Protein AF-A0A7W6WUF6-F1 (afdb_monomer_lite)

Radius of gyration: 26.15 Å; chains: 1; bounding box: 59×45×77 Å

Sequence (246 aa):
MNLLRQDPAEVTAGGIKWRRHAAEWLTSHAWARWLEPLFIFVGGIGVGIWLLPLIPQAPTTDAIFQQAHTMYAGRLGKPTAEAMHVTLRDKQGHGVIQGLFDSAWLVWLDNPGKLYAIPLEDNGRKFVDKDDTFSMDTTWAYSSAETRKRPSFKGMPTTCLLPAGGFAVSWDKQPNEWKWAGCGKWYCELHGENVLFQDFENGRMIGPMRFGYGDVGSQIFILFKDGSHSSVRSDQASPQIWNCIP

Structure (mmCIF, N/CA/C/O backbone):
data_AF-A0A7W6WUF6-F1
#
_entry.id   AF-A0A7W6WUF6-F1
#
loop_
_atom_site.group_PDB
_atom_site.id
_atom_site.type_sym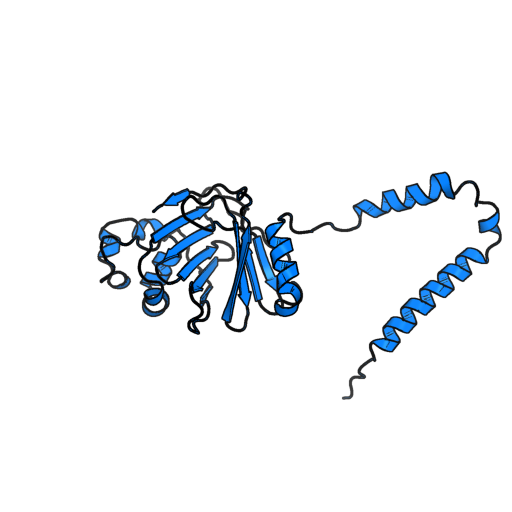bol
_atom_site.label_atom_id
_atom_site.label_alt_id
_atom_site.label_comp_id
_atom_site.label_asym_id
_atom_site.label_entity_id
_atom_site.label_seq_id
_atom_site.pdbx_PDB_ins_code
_atom_site.Cartn_x
_atom_site.Cartn_y
_atom_site.Cartn_z
_atom_site.occupancy
_atom_site.B_iso_or_equiv
_atom_site.auth_seq_id
_atom_site.auth_comp_id
_atom_site.auth_asym_id
_atom_site.auth_atom_id
_atom_site.pdbx_PDB_model_num
ATOM 1 N N . MET A 1 1 ? -21.275 -11.572 -40.873 1.00 38.88 1 MET A N 1
ATOM 2 C CA . MET A 1 1 ? -19.928 -10.968 -40.963 1.00 38.88 1 MET A CA 1
ATOM 3 C C . MET A 1 1 ? -18.984 -11.922 -40.239 1.00 38.88 1 MET A C 1
ATOM 5 O O . MET A 1 1 ? -18.972 -11.938 -39.018 1.00 38.88 1 MET A O 1
ATOM 9 N N . ASN A 1 2 ? -18.346 -12.835 -40.979 1.00 34.88 2 ASN A N 1
ATOM 10 C CA . ASN A 1 2 ? -17.517 -13.912 -40.424 1.00 34.88 2 ASN A CA 1
ATOM 11 C C . ASN A 1 2 ? -16.060 -13.443 -40.364 1.00 34.88 2 ASN A C 1
ATOM 13 O O . ASN A 1 2 ? -15.454 -13.221 -41.409 1.00 34.88 2 ASN A O 1
ATOM 17 N N . LEU A 1 3 ? -15.513 -13.295 -39.157 1.00 36.38 3 LEU A N 1
ATOM 18 C CA . LEU A 1 3 ? -14.081 -13.097 -38.944 1.00 36.38 3 LEU A CA 1
ATOM 19 C C . LEU A 1 3 ? -13.423 -14.470 -38.781 1.00 36.38 3 LEU A C 1
ATOM 21 O O . LEU A 1 3 ? -13.734 -15.219 -37.855 1.00 36.38 3 LEU A O 1
ATOM 25 N N . LEU A 1 4 ? -12.549 -14.799 -39.731 1.00 40.12 4 LEU A N 1
ATOM 26 C CA . LEU A 1 4 ? -11.747 -16.017 -39.755 1.00 40.12 4 LEU A CA 1
ATOM 27 C C . LEU A 1 4 ? -10.766 -16.012 -38.576 1.00 40.12 4 LEU A C 1
ATOM 29 O O . LEU A 1 4 ? -9.900 -15.147 -38.466 1.00 40.12 4 LEU A O 1
ATOM 33 N N . ARG A 1 5 ? -10.918 -17.002 -37.698 1.00 41.88 5 ARG A N 1
ATOM 34 C CA . ARG A 1 5 ? -9.997 -17.326 -36.610 1.00 41.88 5 ARG A CA 1
ATOM 35 C C . ARG A 1 5 ? -8.809 -18.067 -37.230 1.00 41.88 5 ARG A C 1
ATOM 37 O O . ARG A 1 5 ? -8.984 -19.197 -37.673 1.00 41.88 5 ARG A O 1
ATOM 44 N N . GLN A 1 6 ? -7.643 -17.429 -37.322 1.00 46.88 6 GLN A N 1
ATOM 45 C CA . GLN A 1 6 ? -6.422 -18.125 -37.740 1.00 46.88 6 GLN A CA 1
ATOM 46 C C . GLN A 1 6 ? -5.901 -18.990 -36.591 1.00 46.88 6 GLN A C 1
ATOM 48 O O . GLN A 1 6 ? -5.835 -18.544 -35.443 1.00 46.88 6 GLN A O 1
ATOM 53 N N . ASP A 1 7 ? -5.577 -20.238 -36.916 1.00 44.31 7 ASP A N 1
ATOM 54 C CA . ASP A 1 7 ? -5.069 -21.240 -35.988 1.00 44.31 7 ASP A CA 1
ATOM 55 C C . ASP A 1 7 ? -3.615 -20.891 -35.590 1.00 44.31 7 ASP A C 1
ATOM 57 O O . ASP A 1 7 ? -2.765 -20.708 -36.471 1.00 44.31 7 ASP A O 1
ATOM 61 N N . PRO A 1 8 ? -3.284 -20.778 -34.287 1.00 45.84 8 PRO A N 1
ATOM 62 C CA . PRO A 1 8 ? -1.928 -20.473 -33.814 1.00 45.84 8 PRO A CA 1
ATOM 63 C C . PRO A 1 8 ? -0.841 -21.433 -34.333 1.00 45.84 8 PRO A C 1
ATOM 65 O O . PRO A 1 8 ? 0.339 -21.063 -34.383 1.00 45.84 8 PRO A O 1
ATOM 68 N N . ALA A 1 9 ? -1.221 -22.650 -34.740 1.00 48.09 9 ALA A N 1
ATOM 69 C CA . ALA A 1 9 ? -0.309 -23.632 -35.320 1.00 48.09 9 ALA A CA 1
ATOM 70 C C . ALA A 1 9 ? 0.181 -23.256 -36.738 1.00 48.09 9 ALA A C 1
ATOM 72 O O . ALA A 1 9 ? 1.306 -23.594 -37.112 1.00 48.09 9 ALA A O 1
ATOM 73 N N . GLU A 1 10 ? -0.599 -22.502 -37.523 1.00 50.41 10 GLU A N 1
ATOM 74 C CA . GLU A 1 10 ? -0.189 -22.087 -38.876 1.00 50.41 10 GLU A CA 1
ATOM 75 C C . GLU A 1 10 ? 0.807 -20.916 -38.857 1.00 50.41 10 GLU A C 1
ATOM 77 O O . GLU A 1 10 ? 1.728 -20.858 -39.679 1.00 50.41 10 GLU A O 1
ATOM 82 N N . VAL A 1 11 ? 0.700 -20.019 -37.869 1.00 52.84 11 VAL A N 1
ATOM 83 C CA . VAL A 1 11 ? 1.605 -18.862 -37.717 1.00 52.84 11 VAL A CA 1
ATOM 84 C C . VAL A 1 11 ? 3.017 -19.310 -37.315 1.00 52.84 11 VAL A C 1
ATOM 86 O O . VAL A 1 11 ? 4.019 -18.767 -37.788 1.00 52.84 11 VAL A O 1
ATOM 89 N N . THR A 1 12 ? 3.116 -20.356 -36.493 1.00 51.22 12 THR A N 1
ATOM 90 C CA . THR A 1 12 ? 4.400 -20.938 -36.073 1.00 51.22 12 THR A CA 1
ATOM 91 C C . THR A 1 12 ? 5.062 -21.759 -37.184 1.00 51.22 12 THR A C 1
ATOM 93 O O . THR A 1 12 ? 6.283 -21.683 -37.353 1.00 51.22 12 THR A O 1
ATOM 96 N N . ALA A 1 13 ? 4.283 -22.452 -38.022 1.00 52.50 13 ALA A N 1
ATOM 97 C CA . ALA A 1 13 ? 4.806 -23.168 -39.188 1.00 52.50 13 ALA A CA 1
ATOM 98 C C . ALA A 1 13 ? 5.384 -22.222 -40.265 1.00 52.50 13 ALA A C 1
ATOM 100 O O . ALA A 1 13 ? 6.421 -22.526 -40.865 1.00 52.50 13 ALA A O 1
ATOM 101 N N . GLY A 1 14 ? 4.777 -21.046 -40.471 1.00 52.34 14 GLY A N 1
ATOM 102 C CA . GLY A 1 14 ? 5.274 -20.029 -41.408 1.00 52.34 14 GLY A CA 1
ATOM 103 C C . GLY A 1 14 ? 6.634 -19.437 -41.012 1.00 52.34 14 GLY A C 1
ATOM 104 O O . GLY A 1 14 ? 7.519 -19.284 -41.858 1.00 52.34 14 GLY A O 1
ATOM 105 N N . GLY A 1 15 ? 6.844 -19.180 -39.715 1.00 49.97 15 GLY A N 1
ATOM 106 C CA . GLY A 1 15 ? 8.098 -18.621 -39.193 1.00 49.97 15 GLY A CA 1
ATOM 107 C C . GLY A 1 15 ? 9.292 -19.579 -39.277 1.00 49.97 15 GLY A C 1
ATOM 108 O O . GLY A 1 15 ? 10.415 -19.155 -39.563 1.00 49.97 15 GLY A O 1
ATOM 109 N N . ILE A 1 16 ? 9.062 -20.883 -39.095 1.00 56.22 16 ILE A N 1
ATOM 110 C CA . ILE A 1 16 ? 10.113 -21.910 -39.207 1.00 56.22 16 ILE A CA 1
ATOM 111 C C . ILE A 1 16 ? 10.526 -22.109 -40.675 1.00 56.22 16 ILE A C 1
ATOM 113 O O . ILE A 1 16 ? 11.713 -22.261 -40.973 1.00 56.22 16 ILE A O 1
ATOM 11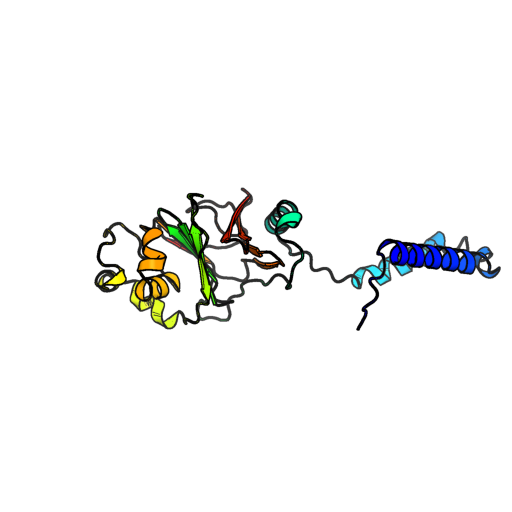7 N N . LYS A 1 17 ? 9.571 -22.033 -41.612 1.00 60.28 17 LYS A N 1
ATOM 118 C CA . LYS A 1 17 ? 9.834 -22.186 -43.052 1.00 60.28 17 LYS A CA 1
ATOM 119 C C . LYS A 1 17 ? 10.684 -21.038 -43.616 1.00 60.28 17 LYS A C 1
ATOM 121 O O . LYS A 1 17 ? 11.580 -21.284 -44.422 1.00 60.28 17 LYS A O 1
ATOM 126 N N . TRP A 1 18 ? 10.479 -19.812 -43.129 1.00 55.78 18 TRP A N 1
ATOM 127 C CA . TRP A 1 18 ? 11.267 -18.638 -43.535 1.00 55.78 18 TRP A CA 1
ATOM 128 C C . TRP A 1 18 ? 12.733 -18.720 -43.078 1.00 55.78 18 TRP A C 1
ATOM 130 O O . TRP A 1 18 ? 13.647 -18.415 -43.843 1.00 55.78 18 TRP A O 1
ATOM 140 N N . ARG A 1 19 ? 12.978 -19.214 -41.855 1.00 56.25 19 ARG A N 1
ATOM 141 C CA . ARG A 1 19 ? 14.340 -19.396 -41.319 1.00 56.25 19 ARG A CA 1
ATOM 142 C C . ARG A 1 19 ? 15.144 -20.442 -42.092 1.00 56.25 19 ARG A C 1
ATOM 144 O O . ARG A 1 19 ? 16.343 -20.259 -42.289 1.00 56.25 19 ARG A O 1
ATOM 151 N N . ARG A 1 20 ? 14.490 -21.508 -42.564 1.00 63.84 20 ARG A N 1
ATOM 152 C CA . ARG A 1 20 ? 15.145 -22.563 -43.352 1.00 63.84 20 ARG A CA 1
ATOM 153 C C . ARG A 1 20 ? 15.556 -22.066 -44.744 1.00 63.84 20 ARG A C 1
ATOM 155 O O . ARG A 1 20 ? 16.686 -22.307 -45.153 1.00 63.84 20 ARG A O 1
ATOM 162 N N . HIS A 1 21 ? 14.706 -21.279 -45.408 1.00 63.84 21 HIS A N 1
ATOM 163 C CA . HIS A 1 21 ? 15.047 -20.682 -46.705 1.00 63.84 21 HIS A CA 1
ATOM 164 C C . HIS A 1 21 ? 16.135 -19.605 -46.625 1.00 63.84 21 HIS A C 1
ATOM 166 O O . HIS A 1 21 ? 16.980 -19.540 -47.515 1.00 63.84 21 HIS A O 1
ATOM 172 N N . ALA A 1 22 ? 16.179 -18.802 -45.558 1.00 62.34 22 ALA A N 1
ATOM 173 C CA . ALA A 1 22 ? 17.255 -17.828 -45.368 1.00 62.34 22 ALA A CA 1
ATOM 174 C C . ALA A 1 22 ? 18.630 -18.504 -45.176 1.00 62.34 22 ALA A C 1
ATOM 176 O O . ALA A 1 22 ? 19.631 -18.040 -45.721 1.00 62.34 22 ALA A O 1
ATOM 177 N N . ALA A 1 23 ? 18.676 -19.631 -44.457 1.00 62.69 23 ALA A N 1
ATOM 178 C CA . ALA A 1 23 ? 19.902 -20.404 -44.249 1.00 62.69 23 ALA A CA 1
ATOM 179 C C . ALA A 1 23 ? 20.388 -21.106 -45.535 1.00 62.69 23 ALA A C 1
ATOM 181 O O . ALA A 1 23 ? 21.585 -21.116 -45.828 1.00 62.69 23 ALA A O 1
ATOM 182 N N . GLU A 1 24 ? 19.472 -21.645 -46.343 1.00 68.44 24 GLU A N 1
ATOM 183 C CA . GLU A 1 24 ? 19.796 -22.255 -47.643 1.00 68.44 24 GLU A CA 1
ATOM 184 C C . GLU A 1 24 ? 20.242 -21.204 -48.678 1.00 68.44 24 GLU A C 1
ATOM 186 O O . GLU A 1 24 ? 21.187 -21.424 -49.437 1.00 68.44 24 GLU A O 1
ATOM 191 N N . TRP A 1 25 ? 19.641 -20.009 -48.667 1.00 68.94 25 TRP A N 1
ATOM 192 C CA . TRP A 1 25 ? 20.061 -18.905 -49.535 1.00 68.94 25 TRP A CA 1
ATOM 193 C C . TRP A 1 25 ? 21.486 -18.420 -49.217 1.00 68.94 25 TRP A C 1
ATOM 195 O O . TRP A 1 25 ? 22.295 -18.254 -50.132 1.00 68.94 25 TRP A O 1
ATOM 205 N N . LEU A 1 26 ? 21.831 -18.291 -47.930 1.00 56.84 26 LEU A N 1
ATOM 206 C CA . LEU A 1 26 ? 23.167 -17.876 -47.477 1.00 56.84 26 LEU A CA 1
ATOM 207 C C . LEU A 1 26 ? 24.266 -18.909 -47.777 1.00 56.84 26 LEU A C 1
ATOM 209 O O . LEU A 1 26 ? 25.412 -18.534 -48.008 1.00 56.84 26 LEU A O 1
ATOM 213 N N . THR A 1 27 ? 23.927 -20.199 -47.811 1.00 60.44 27 THR A N 1
ATOM 214 C CA . THR A 1 27 ? 24.887 -21.294 -48.054 1.00 60.44 27 THR A CA 1
ATOM 215 C C . THR A 1 27 ? 25.049 -21.666 -49.532 1.00 60.44 27 THR A C 1
ATOM 217 O O . THR A 1 27 ? 26.036 -22.302 -49.900 1.00 60.44 27 THR A O 1
ATOM 220 N N . SER A 1 28 ? 24.115 -21.250 -50.396 1.00 65.50 28 SER A N 1
ATOM 221 C CA . SER A 1 28 ? 24.114 -21.577 -51.833 1.00 65.50 28 SER A CA 1
ATOM 222 C C . SER A 1 28 ? 25.024 -20.702 -52.705 1.00 65.50 28 SER A C 1
ATOM 224 O O . SER A 1 28 ? 25.250 -21.033 -53.870 1.00 65.50 28 SER A O 1
ATOM 226 N N . HIS A 1 29 ? 25.584 -19.611 -52.177 1.00 64.19 29 HIS A N 1
ATOM 227 C CA . HIS A 1 29 ? 26.413 -18.707 -52.970 1.00 64.19 29 HIS A CA 1
ATOM 228 C C . HIS A 1 29 ? 27.916 -18.965 -52.787 1.00 64.19 29 HIS A C 1
ATOM 230 O O . HIS A 1 29 ? 28.454 -18.928 -51.682 1.00 64.19 29 HIS A O 1
ATOM 236 N N . ALA A 1 30 ? 28.619 -19.160 -53.907 1.00 56.59 30 ALA A N 1
ATOM 237 C CA . ALA A 1 30 ? 30.039 -19.526 -53.970 1.00 56.59 30 ALA A CA 1
ATOM 238 C C . ALA A 1 30 ? 31.008 -18.529 -53.295 1.00 56.59 30 ALA A C 1
ATOM 240 O O . ALA A 1 30 ? 32.137 -18.900 -52.974 1.00 56.59 30 ALA A O 1
ATOM 241 N N . TRP A 1 31 ? 30.573 -17.291 -53.032 1.00 58.44 31 TRP A N 1
ATOM 242 C CA . TRP A 1 31 ? 31.366 -16.295 -52.305 1.00 58.44 31 TRP A CA 1
ATOM 243 C C . TRP A 1 31 ? 31.485 -16.596 -50.800 1.00 58.44 31 TRP A C 1
ATOM 245 O O . TRP A 1 31 ? 32.456 -16.169 -50.179 1.00 58.44 31 TRP A O 1
ATOM 255 N N . ALA A 1 32 ? 30.574 -17.389 -50.220 1.00 54.03 32 ALA A N 1
ATOM 256 C CA . ALA A 1 32 ? 30.618 -17.760 -48.803 1.00 54.03 32 ALA A CA 1
ATOM 257 C C . ALA A 1 32 ? 31.788 -18.706 -48.466 1.00 54.03 32 ALA A C 1
ATOM 259 O O . ALA A 1 32 ? 32.327 -18.646 -47.366 1.00 54.03 32 ALA A O 1
ATOM 260 N N . ARG A 1 33 ? 32.253 -19.517 -49.429 1.00 56.19 33 ARG A N 1
ATOM 261 C CA . ARG A 1 33 ? 33.380 -20.455 -49.234 1.00 56.19 33 ARG A CA 1
ATOM 262 C C . ARG A 1 33 ? 34.760 -19.795 -49.265 1.00 56.19 33 ARG A C 1
ATOM 264 O O . ARG A 1 33 ? 35.715 -20.366 -48.758 1.00 56.19 33 ARG A O 1
ATOM 271 N N . TRP A 1 34 ? 34.878 -18.598 -49.837 1.00 55.66 34 TRP A N 1
ATOM 272 C CA . TRP A 1 34 ? 36.150 -17.862 -49.896 1.00 55.66 34 TRP A CA 1
ATOM 273 C C . TRP A 1 34 ? 36.423 -17.006 -48.652 1.00 55.66 34 TRP A C 1
ATOM 275 O O . TRP A 1 34 ? 37.526 -16.491 -48.489 1.00 55.66 34 TRP A O 1
ATOM 285 N N . LEU A 1 35 ? 35.437 -16.861 -47.765 1.00 52.06 35 LEU A N 1
ATOM 286 C CA . LEU A 1 35 ? 35.490 -15.958 -46.615 1.00 52.06 35 LEU A CA 1
ATOM 287 C C . LEU A 1 35 ? 35.491 -16.684 -45.254 1.00 52.06 35 LEU A C 1
ATOM 289 O O . LEU A 1 35 ? 35.600 -16.034 -44.211 1.00 52.06 35 LEU A O 1
ATOM 293 N N . GLU A 1 36 ? 35.453 -18.022 -45.246 1.00 48.62 36 GLU A N 1
ATOM 294 C CA . GLU A 1 36 ? 35.397 -18.845 -44.026 1.00 48.62 36 GLU A CA 1
ATOM 295 C C . GLU A 1 36 ? 36.550 -18.627 -43.023 1.00 48.62 36 GLU A C 1
ATOM 297 O O . GLU A 1 36 ? 36.257 -18.565 -41.828 1.00 48.62 36 GLU A O 1
ATOM 302 N N . PRO A 1 37 ? 37.827 -18.418 -43.407 1.00 51.97 37 PRO A N 1
ATOM 303 C CA . PRO A 1 37 ? 38.869 -18.215 -42.397 1.00 51.97 37 PRO A CA 1
ATOM 304 C C . PRO A 1 37 ? 38.957 -16.774 -41.859 1.00 51.97 37 PRO A C 1
ATOM 306 O O . PRO A 1 37 ? 39.621 -16.555 -40.849 1.00 51.97 37 PRO A O 1
ATOM 309 N N . LEU A 1 38 ? 38.286 -15.788 -42.475 1.00 49.78 38 LEU A N 1
ATOM 310 C CA . LEU A 1 38 ? 38.347 -14.377 -42.046 1.00 49.78 38 LEU A CA 1
ATOM 311 C C . LEU A 1 38 ? 37.109 -13.918 -41.257 1.00 49.78 38 LEU A C 1
ATOM 313 O O . LEU A 1 38 ? 37.221 -13.066 -40.373 1.00 49.78 38 LEU A O 1
ATOM 317 N N . PHE A 1 39 ? 35.934 -14.506 -41.497 1.00 48.12 39 PHE A N 1
ATOM 318 C CA . PHE A 1 39 ? 34.708 -14.097 -40.798 1.00 48.12 39 PHE A CA 1
ATOM 319 C C . PHE A 1 39 ? 34.527 -14.723 -39.413 1.00 48.12 39 PHE A C 1
ATOM 321 O O . PHE A 1 39 ? 33.818 -14.145 -38.585 1.00 48.12 39 PHE A O 1
ATOM 328 N N . ILE A 1 40 ? 35.213 -15.832 -39.119 1.00 53.53 40 ILE A N 1
ATOM 329 C CA . ILE A 1 40 ? 35.119 -16.495 -37.810 1.00 53.53 40 ILE A CA 1
ATOM 330 C C . ILE A 1 40 ? 35.855 -15.705 -36.712 1.00 53.53 40 ILE A C 1
ATOM 332 O O . ILE A 1 40 ? 35.445 -15.770 -35.558 1.00 53.53 40 ILE A O 1
ATOM 336 N N . PHE A 1 41 ? 36.856 -14.878 -37.047 1.00 48.47 41 PHE A N 1
ATOM 337 C CA . PHE A 1 41 ? 37.593 -14.097 -36.039 1.00 48.47 41 PHE A CA 1
ATOM 338 C C . PHE A 1 41 ? 37.293 -12.592 -36.009 1.00 48.47 41 PHE A C 1
ATOM 340 O O . PHE A 1 41 ? 37.478 -11.980 -34.961 1.00 48.47 41 PHE A O 1
ATOM 347 N N . VAL A 1 42 ? 36.790 -11.983 -37.092 1.00 50.84 42 VAL A N 1
ATOM 348 C CA . VAL A 1 42 ? 36.558 -10.518 -37.127 1.00 50.84 42 VAL A CA 1
ATOM 349 C C . VAL A 1 42 ? 35.097 -10.142 -37.419 1.00 50.84 42 VAL A C 1
ATOM 351 O O . VAL A 1 42 ? 34.606 -9.138 -36.908 1.00 50.84 42 VAL A O 1
ATOM 354 N N . GLY A 1 43 ? 34.353 -10.963 -38.169 1.00 47.00 43 GLY A N 1
ATOM 355 C CA . GLY A 1 43 ? 32.984 -10.634 -38.594 1.00 47.00 43 GLY A CA 1
ATOM 356 C C . GLY A 1 43 ? 31.886 -11.026 -37.598 1.00 47.00 43 GLY A C 1
ATOM 357 O O . GLY A 1 43 ? 30.957 -10.254 -37.368 1.00 47.00 43 GLY A O 1
ATOM 358 N N . GLY A 1 44 ? 31.997 -12.205 -36.975 1.00 47.34 44 GLY A N 1
ATOM 359 C CA . GLY A 1 44 ? 30.972 -12.722 -36.054 1.00 47.34 44 GLY A CA 1
ATOM 360 C C . GLY A 1 44 ? 30.916 -12.005 -34.701 1.00 47.34 44 GLY A C 1
ATOM 361 O O . GLY A 1 44 ? 29.839 -11.823 -34.138 1.00 47.34 44 GLY A O 1
ATOM 362 N N . ILE A 1 45 ? 32.064 -11.535 -34.205 1.00 50.50 45 ILE A N 1
ATOM 363 C CA . ILE A 1 45 ? 32.153 -10.789 -32.941 1.00 50.50 45 ILE A CA 1
ATOM 364 C C . ILE A 1 45 ? 31.784 -9.312 -33.159 1.00 50.50 45 ILE A C 1
ATOM 366 O O . ILE A 1 45 ? 31.109 -8.716 -32.323 1.00 50.50 45 ILE A O 1
ATOM 370 N N . GLY A 1 46 ? 32.131 -8.735 -34.316 1.00 48.84 46 GLY A N 1
ATOM 371 C CA . GLY A 1 46 ? 31.797 -7.348 -34.644 1.00 48.84 46 GLY A CA 1
ATOM 372 C C . GLY A 1 46 ? 30.289 -7.096 -34.717 1.00 48.84 46 GLY A C 1
ATOM 373 O O . GLY A 1 46 ? 29.792 -6.166 -34.091 1.00 48.84 46 GLY A O 1
ATOM 374 N N . VAL A 1 47 ? 29.526 -7.946 -35.409 1.00 50.31 47 VAL A N 1
ATOM 375 C CA . VAL A 1 47 ? 28.080 -7.706 -35.588 1.00 50.31 47 VAL A CA 1
ATOM 376 C C . VAL A 1 47 ? 27.275 -8.012 -34.317 1.00 50.31 47 VAL A C 1
ATOM 378 O O . VAL A 1 47 ? 26.295 -7.325 -34.033 1.00 50.31 47 VAL A O 1
ATOM 381 N N . GLY A 1 48 ? 27.719 -8.975 -33.499 1.00 48.22 48 GLY A N 1
ATOM 382 C CA . GLY A 1 48 ? 27.114 -9.247 -32.191 1.00 48.22 48 GLY A CA 1
ATOM 383 C C . GLY A 1 48 ? 27.305 -8.101 -31.191 1.00 48.22 48 GLY A C 1
ATOM 384 O O . GLY A 1 48 ? 26.362 -7.739 -30.492 1.00 48.22 48 GLY A O 1
ATOM 385 N N . ILE A 1 49 ? 28.489 -7.476 -31.168 1.00 52.88 49 ILE A N 1
ATOM 386 C CA . ILE A 1 49 ? 28.798 -6.340 -30.281 1.00 52.88 49 ILE A CA 1
ATOM 387 C C . ILE A 1 49 ? 28.089 -5.051 -30.729 1.00 52.88 49 ILE A C 1
ATOM 389 O O . ILE A 1 49 ? 27.663 -4.269 -29.883 1.00 52.88 49 ILE A O 1
ATOM 393 N N . TRP A 1 50 ? 27.882 -4.846 -32.034 1.00 52.78 50 TRP A N 1
ATOM 394 C CA . TRP A 1 50 ? 27.192 -3.655 -32.551 1.00 52.78 50 TRP A CA 1
ATOM 395 C C . TRP A 1 50 ? 25.663 -3.681 -32.395 1.00 52.78 50 TRP A C 1
ATOM 397 O O . TRP A 1 50 ? 25.044 -2.619 -32.390 1.00 52.78 50 TRP A O 1
ATOM 407 N N . LEU A 1 51 ? 25.043 -4.857 -32.240 1.00 49.44 51 LEU A N 1
ATOM 408 C CA . LEU A 1 51 ? 23.587 -4.985 -32.052 1.00 49.44 51 LEU A CA 1
ATOM 409 C C . LEU A 1 51 ? 23.153 -5.107 -30.581 1.00 49.44 51 LEU A C 1
ATOM 411 O O . LEU A 1 51 ? 21.979 -4.909 -30.276 1.00 49.44 51 LEU A O 1
ATOM 415 N N . LEU A 1 52 ? 24.082 -5.372 -29.657 1.00 47.91 52 LEU A N 1
ATOM 416 C CA . LEU A 1 52 ? 23.806 -5.439 -28.217 1.00 47.91 52 LEU A CA 1
ATOM 417 C C . LEU A 1 52 ? 23.261 -4.138 -27.576 1.00 47.91 52 LEU A C 1
ATOM 419 O O . LEU A 1 52 ? 22.404 -4.265 -26.703 1.00 47.91 52 LEU A O 1
ATOM 423 N N . PRO A 1 53 ? 23.640 -2.906 -27.983 1.00 51.84 53 PRO A N 1
ATOM 424 C CA . PRO A 1 53 ? 23.060 -1.687 -27.404 1.00 51.84 53 PRO A CA 1
ATOM 425 C C . PRO A 1 53 ? 21.659 -1.328 -27.937 1.00 51.84 53 PRO A C 1
ATOM 427 O O . PRO A 1 53 ? 21.074 -0.351 -27.479 1.00 51.84 53 PRO A O 1
ATOM 430 N N . LEU A 1 54 ? 21.106 -2.088 -28.895 1.00 49.47 54 LEU A N 1
ATOM 431 C CA . LEU A 1 54 ? 19.784 -1.827 -29.490 1.00 49.47 54 LEU A CA 1
ATOM 432 C C . LEU A 1 54 ? 18.659 -2.691 -28.907 1.00 49.47 54 LEU A C 1
ATOM 434 O O . LEU A 1 54 ? 17.512 -2.569 -29.335 1.00 49.47 54 LEU A O 1
ATOM 438 N N . ILE A 1 55 ? 18.959 -3.546 -27.928 1.00 52.59 55 ILE A N 1
ATOM 439 C CA . ILE A 1 55 ? 17.928 -4.208 -27.129 1.00 52.59 55 ILE A CA 1
ATOM 440 C C . ILE A 1 55 ? 17.577 -3.235 -25.998 1.00 52.59 55 ILE A C 1
ATOM 442 O O . ILE A 1 55 ? 18.419 -3.035 -25.121 1.00 52.59 55 ILE A O 1
ATOM 446 N N . PRO A 1 56 ? 16.388 -2.604 -25.997 1.00 46.72 56 PRO A N 1
ATOM 447 C CA . PRO A 1 56 ? 15.986 -1.717 -24.915 1.00 46.72 56 PRO A CA 1
ATOM 448 C C . PRO A 1 56 ? 15.964 -2.520 -23.614 1.00 46.72 56 PRO A C 1
ATOM 450 O O . PRO A 1 56 ? 15.091 -3.357 -23.388 1.00 46.72 56 PRO A O 1
ATOM 453 N N . GLN A 1 57 ? 16.970 -2.309 -22.769 1.00 45.53 57 GLN A N 1
ATOM 454 C CA . GLN A 1 57 ? 16.928 -2.799 -21.406 1.00 45.53 57 GLN A CA 1
ATOM 455 C C . GLN A 1 57 ? 16.006 -1.882 -20.619 1.00 45.53 57 GLN A C 1
ATOM 457 O O . GLN A 1 57 ? 16.360 -0.746 -20.327 1.00 45.53 57 GLN A O 1
ATOM 462 N N . ALA A 1 58 ? 14.853 -2.398 -20.226 1.00 50.31 58 ALA A N 1
ATOM 463 C CA . ALA A 1 58 ? 14.210 -1.908 -19.020 1.00 50.31 58 ALA A CA 1
ATOM 464 C C . ALA A 1 58 ? 13.759 -3.091 -18.153 1.00 50.31 58 ALA A C 1
ATOM 466 O O . ALA A 1 58 ? 12.561 -3.266 -17.925 1.00 50.31 58 ALA A O 1
ATOM 467 N N . PRO A 1 59 ? 14.679 -3.960 -17.677 1.00 48.50 59 PRO A N 1
ATOM 468 C CA . PRO A 1 59 ? 14.351 -4.761 -16.517 1.00 48.50 59 PRO A CA 1
ATOM 469 C C . PRO A 1 59 ? 14.241 -3.782 -15.349 1.00 48.50 59 PRO A C 1
ATOM 471 O O . PRO A 1 59 ? 15.198 -3.082 -15.020 1.00 48.50 59 PRO A O 1
ATOM 474 N N . THR A 1 60 ? 13.063 -3.690 -14.746 1.00 52.22 60 THR A N 1
ATOM 475 C CA . THR A 1 60 ? 12.902 -2.974 -13.483 1.00 52.22 60 THR A CA 1
ATOM 476 C C . THR A 1 60 ? 13.960 -3.465 -12.496 1.00 52.22 60 THR A C 1
ATOM 478 O O . THR A 1 60 ? 14.127 -4.669 -12.292 1.00 52.22 60 THR A O 1
ATOM 481 N N . THR A 1 61 ? 14.719 -2.509 -11.966 1.00 61.34 61 THR A N 1
ATOM 482 C CA . THR A 1 61 ? 16.040 -2.629 -11.327 1.00 61.34 61 THR A CA 1
ATOM 483 C C . THR A 1 61 ? 16.028 -3.238 -9.923 1.00 61.34 61 THR A C 1
ATOM 485 O O . THR A 1 61 ? 17.072 -3.299 -9.276 1.00 61.34 61 THR A O 1
ATOM 488 N N . ASP A 1 62 ? 14.880 -3.722 -9.452 1.00 83.12 62 ASP A N 1
ATOM 489 C CA . ASP A 1 62 ? 14.700 -4.203 -8.087 1.00 83.12 62 ASP A CA 1
ATOM 490 C C . ASP A 1 62 ? 14.454 -5.724 -8.032 1.00 83.12 62 ASP A C 1
ATOM 492 O O . ASP A 1 62 ? 13.509 -6.259 -8.623 1.00 83.12 62 ASP A O 1
ATOM 496 N N . ALA A 1 63 ? 15.327 -6.437 -7.313 1.00 88.25 63 ALA A N 1
ATOM 497 C CA . ALA A 1 63 ? 15.322 -7.897 -7.255 1.00 88.25 63 ALA A CA 1
ATOM 498 C C . ALA A 1 63 ? 14.068 -8.474 -6.576 1.00 88.25 63 ALA A C 1
ATOM 500 O O . ALA A 1 63 ? 13.553 -9.496 -7.039 1.00 88.25 63 ALA A O 1
ATOM 501 N N . ILE A 1 64 ? 13.547 -7.830 -5.520 1.00 90.94 64 ILE A N 1
ATOM 502 C CA . ILE A 1 64 ? 12.327 -8.302 -4.849 1.00 90.94 64 ILE A CA 1
ATOM 503 C C . ILE A 1 64 ? 11.104 -8.048 -5.737 1.00 90.94 64 ILE A C 1
ATOM 505 O O . ILE A 1 64 ? 10.211 -8.896 -5.805 1.00 90.94 64 ILE A O 1
ATOM 509 N N . PHE A 1 65 ? 11.084 -6.951 -6.499 1.00 91.44 65 PHE A N 1
ATOM 510 C CA . PHE A 1 65 ? 10.024 -6.699 -7.475 1.00 91.44 65 PHE A CA 1
ATOM 511 C C . PHE A 1 65 ? 9.991 -7.779 -8.568 1.00 91.44 65 PHE A C 1
ATOM 513 O O . PHE A 1 65 ? 8.937 -8.359 -8.839 1.00 91.44 65 PHE A O 1
ATOM 520 N N . GLN A 1 66 ? 11.145 -8.125 -9.147 1.00 91.69 66 GLN A N 1
ATOM 521 C CA . GLN A 1 66 ? 11.245 -9.199 -10.146 1.00 91.69 66 GLN A CA 1
ATOM 522 C C . GLN A 1 66 ? 10.854 -10.567 -9.580 1.00 91.69 66 GLN A C 1
ATOM 524 O O . GLN A 1 66 ? 10.154 -11.347 -10.235 1.00 91.69 66 GLN A O 1
ATOM 529 N N . GLN A 1 67 ? 11.276 -10.858 -8.348 1.00 93.50 67 GLN A N 1
ATOM 530 C CA . GLN A 1 67 ? 10.906 -12.083 -7.646 1.00 93.50 67 GLN A CA 1
ATOM 531 C C . GLN A 1 67 ? 9.388 -12.176 -7.462 1.00 93.50 67 GLN A C 1
ATOM 533 O O . GLN A 1 67 ? 8.790 -13.209 -7.770 1.00 93.50 67 GLN A O 1
ATOM 538 N N . ALA A 1 68 ? 8.756 -11.097 -6.996 1.00 95.38 68 ALA A N 1
ATOM 539 C CA . ALA A 1 68 ? 7.315 -11.040 -6.804 1.00 95.38 68 ALA A CA 1
ATOM 540 C C . ALA A 1 68 ? 6.559 -11.207 -8.127 1.00 95.38 68 ALA A C 1
ATOM 542 O O . ALA A 1 68 ? 5.629 -12.010 -8.203 1.00 95.38 68 ALA A O 1
ATOM 543 N N . HIS A 1 69 ? 7.002 -10.536 -9.193 1.00 94.81 69 HIS A N 1
ATOM 544 C CA . HIS A 1 69 ? 6.405 -10.705 -10.514 1.00 94.81 69 HIS A CA 1
ATOM 545 C C . HIS A 1 69 ? 6.522 -12.157 -10.992 1.00 94.81 69 HIS A C 1
ATOM 547 O O . HIS A 1 69 ? 5.523 -12.749 -11.384 1.00 94.81 69 HIS A O 1
ATOM 553 N N . THR A 1 70 ? 7.699 -12.775 -10.875 1.00 95.19 70 THR A N 1
ATOM 554 C CA . THR A 1 70 ? 7.915 -14.179 -11.270 1.00 95.19 70 THR A CA 1
ATOM 555 C C . THR A 1 70 ? 6.987 -15.135 -10.517 1.00 95.19 70 THR A C 1
ATOM 557 O O . THR A 1 70 ? 6.409 -16.039 -11.117 1.00 95.19 70 THR A O 1
ATOM 560 N N . MET A 1 71 ? 6.797 -14.915 -9.213 1.00 97.06 71 MET A N 1
ATOM 561 C CA . MET A 1 71 ? 5.936 -15.745 -8.367 1.00 97.06 71 MET A CA 1
ATOM 562 C C . MET A 1 71 ? 4.450 -15.637 -8.742 1.00 97.06 71 MET A C 1
ATOM 564 O O . MET A 1 71 ? 3.720 -16.623 -8.647 1.00 97.06 71 MET A O 1
ATOM 568 N N . TYR A 1 72 ? 3.999 -14.460 -9.185 1.00 97.69 72 TYR A N 1
ATOM 569 C CA . TYR A 1 72 ? 2.583 -14.177 -9.442 1.00 97.69 72 TYR A CA 1
ATOM 570 C C . TYR A 1 72 ? 2.233 -13.943 -10.919 1.00 97.69 72 TYR A C 1
ATOM 572 O O . TYR A 1 72 ? 1.070 -13.664 -11.215 1.00 97.69 72 TYR A O 1
ATOM 580 N N . ALA A 1 73 ? 3.172 -14.115 -11.854 1.00 96.19 73 ALA A N 1
ATOM 581 C CA . ALA A 1 73 ? 2.992 -13.821 -13.281 1.00 96.19 73 ALA A CA 1
ATOM 582 C C . ALA A 1 73 ? 1.756 -14.508 -13.883 1.00 96.19 73 ALA A C 1
ATOM 584 O O . ALA A 1 73 ? 0.983 -13.884 -14.605 1.00 96.19 73 ALA A O 1
ATOM 585 N N . GLY A 1 74 ? 1.514 -15.776 -13.527 1.00 97.50 74 GLY A N 1
ATOM 586 C CA . GLY A 1 74 ? 0.352 -16.529 -14.013 1.00 97.50 74 GLY A CA 1
ATOM 587 C C . GLY A 1 74 ? -0.999 -15.956 -13.566 1.00 97.50 74 GLY A C 1
ATOM 588 O O . GLY A 1 74 ? -1.985 -16.105 -14.281 1.00 97.50 74 GLY A O 1
ATOM 589 N N . ARG A 1 75 ? -1.054 -15.280 -12.408 1.00 97.88 75 ARG A N 1
ATOM 590 C CA . ARG A 1 75 ? -2.271 -14.623 -11.902 1.00 97.88 75 ARG A CA 1
ATOM 591 C C . ARG A 1 75 ? -2.372 -13.174 -12.365 1.00 97.88 75 ARG A C 1
ATOM 593 O O . ARG A 1 75 ? -3.460 -12.748 -12.731 1.00 97.88 75 ARG A O 1
ATOM 600 N N . LEU A 1 76 ? -1.264 -12.431 -12.358 1.00 97.38 76 LEU A N 1
ATOM 601 C CA . LEU A 1 76 ? -1.216 -11.018 -12.750 1.00 97.38 76 LEU A CA 1
ATOM 602 C C . LEU A 1 76 ? -1.456 -10.810 -14.248 1.00 97.38 76 LEU A C 1
ATOM 604 O O . LEU A 1 76 ? -2.111 -9.838 -14.623 1.00 97.38 76 LEU A O 1
ATOM 608 N N . GLY A 1 77 ? -0.983 -11.731 -15.088 1.00 96.56 77 GLY A N 1
ATOM 609 C CA . GLY A 1 77 ? -0.992 -11.562 -16.538 1.00 96.56 77 GLY A CA 1
ATOM 610 C C . GLY A 1 77 ? 0.126 -10.634 -17.008 1.00 96.56 77 GLY A C 1
ATOM 611 O O . GLY A 1 77 ? 1.143 -10.461 -16.334 1.00 96.56 77 GLY A O 1
ATOM 612 N N . LYS A 1 78 ? -0.036 -10.059 -18.200 1.00 94.94 78 LYS A N 1
ATOM 613 C CA . LYS A 1 78 ? 0.983 -9.183 -18.795 1.00 94.94 78 LYS A CA 1
ATOM 614 C C . LYS A 1 78 ? 0.956 -7.783 -18.168 1.00 94.94 78 LYS A C 1
ATOM 616 O O . LYS A 1 78 ? -0.121 -7.314 -17.791 1.00 94.94 78 LYS A O 1
ATOM 621 N N . PRO A 1 79 ? 2.104 -7.084 -18.099 1.00 96.12 79 PRO A N 1
ATOM 622 C CA . PRO A 1 79 ? 2.122 -5.660 -17.790 1.00 96.12 79 PRO A CA 1
ATOM 623 C C . PRO A 1 79 ? 1.278 -4.874 -18.795 1.00 96.12 79 PRO A C 1
ATOM 625 O O . PRO A 1 79 ? 1.405 -5.076 -20.004 1.00 96.12 79 PRO A O 1
ATOM 628 N N . THR A 1 80 ? 0.431 -3.972 -18.304 1.00 96.06 80 THR A N 1
ATOM 629 C CA . THR A 1 80 ? -0.368 -3.065 -19.150 1.00 96.06 80 THR A CA 1
ATOM 630 C C . THR A 1 80 ? 0.250 -1.677 -19.266 1.00 96.06 80 THR A C 1
ATOM 632 O O . THR A 1 80 ? -0.169 -0.889 -20.109 1.00 96.06 80 THR A O 1
ATOM 635 N N . ALA A 1 81 ? 1.238 -1.382 -18.423 1.00 90.12 81 ALA A N 1
ATOM 636 C CA . ALA A 1 81 ? 2.030 -0.165 -18.445 1.00 90.12 81 ALA A CA 1
ATOM 637 C C . ALA A 1 81 ? 3.480 -0.474 -18.041 1.00 90.12 81 ALA A C 1
ATOM 639 O O . ALA A 1 81 ? 3.773 -1.500 -17.411 1.00 90.12 81 ALA A O 1
ATOM 640 N N . GLU A 1 82 ? 4.390 0.428 -18.402 1.00 90.00 82 GLU A N 1
ATOM 641 C CA . GLU A 1 82 ? 5.738 0.423 -17.842 1.00 90.00 82 GLU A CA 1
ATOM 642 C C . GLU A 1 82 ? 5.667 0.655 -16.332 1.00 90.00 82 GLU A C 1
ATOM 644 O O . GLU A 1 82 ? 4.767 1.336 -15.832 1.00 90.00 82 GLU A O 1
ATOM 649 N N . ALA A 1 83 ? 6.600 0.056 -15.595 1.00 89.75 83 ALA A N 1
ATOM 650 C CA . ALA A 1 83 ? 6.694 0.333 -14.175 1.00 89.75 83 ALA A CA 1
ATOM 651 C C . ALA A 1 83 ? 7.063 1.801 -13.972 1.00 89.75 83 ALA A C 1
ATOM 653 O O . ALA A 1 83 ? 8.036 2.305 -14.532 1.00 89.75 83 ALA A O 1
ATOM 654 N N . MET A 1 84 ? 6.278 2.469 -13.146 1.00 88.19 84 MET A N 1
ATOM 655 C CA . MET A 1 84 ? 6.481 3.849 -12.776 1.00 88.19 84 MET A CA 1
ATOM 656 C C . MET A 1 84 ? 7.218 3.890 -11.442 1.00 88.19 84 MET A C 1
ATOM 658 O O . MET A 1 84 ? 6.780 3.286 -10.460 1.00 88.19 84 MET A O 1
ATOM 662 N N . HIS A 1 85 ? 8.318 4.633 -11.394 1.00 85.12 85 HIS A N 1
ATOM 663 C CA . HIS A 1 85 ? 8.858 5.086 -10.121 1.00 85.12 85 HIS A CA 1
ATOM 664 C C . HIS A 1 85 ? 7.906 6.138 -9.563 1.00 85.12 85 HIS A C 1
ATOM 666 O O . HIS A 1 85 ? 7.574 7.109 -10.243 1.00 85.12 85 HIS A O 1
ATOM 672 N N . VAL A 1 86 ? 7.450 5.950 -8.331 1.00 82.81 86 VAL A N 1
ATOM 673 C CA . VAL A 1 86 ? 6.687 6.972 -7.620 1.00 82.81 86 VAL A CA 1
ATOM 674 C C . VAL A 1 86 ? 7.674 8.072 -7.245 1.00 82.81 86 VAL A C 1
ATOM 676 O O . VAL A 1 86 ? 8.376 7.987 -6.239 1.00 82.81 86 VAL A O 1
ATOM 679 N N . THR A 1 87 ? 7.808 9.049 -8.141 1.00 66.06 87 THR A N 1
ATOM 680 C CA . THR A 1 87 ? 8.749 10.161 -8.018 1.00 66.06 87 THR A CA 1
ATOM 681 C C . THR A 1 87 ? 8.138 11.290 -7.205 1.00 66.06 87 THR A C 1
ATOM 683 O O . THR A 1 87 ? 7.000 11.683 -7.485 1.00 66.06 87 THR A O 1
ATOM 686 N N . LEU A 1 88 ? 8.912 11.889 -6.294 1.00 65.94 88 LEU A N 1
ATOM 687 C CA . LEU A 1 88 ? 8.540 13.184 -5.727 1.00 65.94 88 LEU A CA 1
ATOM 688 C C . LEU A 1 88 ? 8.491 14.195 -6.876 1.00 65.94 88 LEU A C 1
ATOM 690 O O . LEU A 1 88 ? 9.521 14.478 -7.496 1.00 65.94 88 LEU A O 1
ATOM 694 N N . ARG A 1 89 ? 7.329 14.779 -7.162 1.00 49.25 89 ARG A N 1
ATOM 695 C CA . ARG A 1 89 ? 7.333 16.052 -7.879 1.00 49.25 89 ARG A CA 1
ATOM 696 C C . ARG A 1 89 ? 7.585 17.120 -6.831 1.00 49.25 89 ARG A C 1
ATOM 698 O O . ARG A 1 89 ? 6.692 17.450 -6.079 1.00 49.25 89 ARG A O 1
ATOM 705 N N . ASP A 1 90 ? 8.819 17.620 -6.847 1.00 50.94 90 ASP A N 1
ATOM 706 C CA . ASP A 1 90 ? 9.267 18.901 -6.297 1.00 50.94 90 ASP A CA 1
ATOM 707 C C . ASP A 1 90 ? 9.684 19.012 -4.807 1.00 50.94 90 ASP A C 1
ATOM 709 O O . ASP A 1 90 ? 9.651 18.076 -4.010 1.00 50.94 90 ASP A O 1
ATOM 713 N N . LYS A 1 91 ? 10.193 20.212 -4.475 1.00 52.22 91 LYS A N 1
ATOM 714 C CA . LYS A 1 91 ? 10.744 20.625 -3.172 1.00 52.22 91 LYS A CA 1
ATOM 715 C C . LYS A 1 91 ? 9.688 20.722 -2.053 1.00 52.22 91 LYS A C 1
ATOM 717 O O . LYS A 1 91 ? 10.039 21.158 -0.960 1.00 52.22 91 LYS A O 1
ATOM 722 N N . GLN A 1 92 ? 8.429 20.372 -2.313 1.00 53.56 92 GLN A N 1
ATOM 723 C CA . GLN A 1 92 ? 7.291 20.588 -1.414 1.00 53.56 92 GLN A CA 1
ATOM 724 C C . GLN A 1 92 ? 6.901 19.319 -0.636 1.00 53.56 92 GLN A C 1
ATOM 726 O O . GLN A 1 92 ? 6.015 19.372 0.209 1.00 53.56 92 GLN A O 1
ATOM 731 N N . GLY A 1 93 ? 7.620 18.201 -0.820 1.00 52.91 93 GLY A N 1
ATOM 732 C CA . GLY A 1 93 ? 7.570 17.065 0.117 1.00 52.91 93 GLY A CA 1
ATOM 733 C C . GLY A 1 93 ? 6.533 15.983 -0.198 1.00 52.91 93 GLY A C 1
ATOM 734 O O . GLY A 1 93 ? 6.115 15.255 0.695 1.00 52.91 93 GLY A O 1
ATOM 735 N N . HIS A 1 94 ? 6.144 15.845 -1.459 1.00 62.69 94 HIS A N 1
ATOM 736 C CA . HIS A 1 94 ? 5.107 14.920 -1.912 1.00 62.69 94 HIS A CA 1
ATOM 737 C C . HIS A 1 94 ? 5.623 13.486 -2.095 1.00 62.69 94 HIS A C 1
ATOM 739 O O . HIS A 1 94 ? 6.286 13.226 -3.095 1.00 62.69 94 HIS A O 1
ATOM 745 N N . GLY A 1 95 ? 5.346 12.572 -1.153 1.00 77.31 95 GLY A N 1
ATOM 746 C CA . GLY A 1 95 ? 5.946 11.226 -1.091 1.00 77.31 95 GLY A CA 1
ATOM 747 C C . GLY A 1 95 ? 4.981 10.036 -1.034 1.00 77.31 95 GLY A C 1
ATOM 748 O O . GLY A 1 95 ? 3.794 10.134 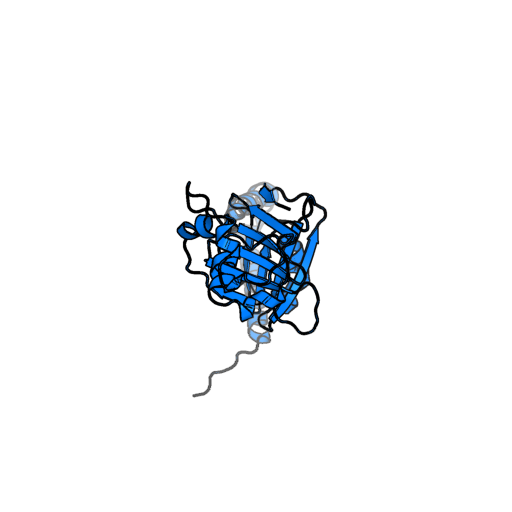-1.337 1.00 77.31 95 GLY A O 1
ATOM 749 N N . VAL A 1 96 ? 5.526 8.878 -0.649 1.00 88.00 96 VAL A N 1
ATOM 750 C CA . VAL A 1 96 ? 4.743 7.679 -0.311 1.00 88.00 96 VAL A CA 1
ATOM 751 C C . VAL A 1 96 ? 4.549 7.646 1.194 1.00 88.00 96 VAL A C 1
ATOM 753 O O . VAL A 1 96 ? 5.526 7.723 1.939 1.00 88.00 96 VAL A O 1
ATOM 756 N N . ILE A 1 97 ? 3.307 7.493 1.647 1.00 90.19 97 ILE A N 1
ATOM 757 C CA . ILE A 1 97 ? 3.012 7.287 3.066 1.00 90.19 97 ILE A CA 1
ATOM 758 C C . ILE A 1 97 ? 2.487 5.874 3.252 1.00 90.19 97 ILE A C 1
ATOM 760 O O . ILE A 1 97 ? 1.539 5.446 2.595 1.00 90.19 97 ILE A O 1
ATOM 764 N N . GLN A 1 98 ? 3.104 5.157 4.177 1.00 93.25 98 GLN A N 1
ATOM 765 C CA . GLN A 1 98 ? 2.712 3.817 4.575 1.00 93.25 98 GLN A CA 1
ATOM 766 C C . GLN A 1 98 ? 2.356 3.828 6.058 1.00 93.25 98 GLN A C 1
ATOM 768 O O . GLN A 1 98 ? 3.169 4.229 6.879 1.00 93.25 98 GLN A O 1
ATOM 773 N N . GLY A 1 99 ? 1.168 3.362 6.420 1.00 93.31 99 GLY A N 1
ATOM 774 C CA . GLY A 1 99 ? 0.734 3.216 7.806 1.00 93.31 99 GLY A CA 1
ATOM 775 C C . GLY A 1 99 ? 0.363 1.778 8.134 1.00 93.31 99 GLY A C 1
ATOM 776 O O . GLY A 1 99 ? -0.301 1.115 7.338 1.00 93.31 99 GLY A O 1
ATOM 777 N N . LEU A 1 100 ? 0.743 1.311 9.322 1.00 95.44 100 LEU A N 1
ATOM 778 C CA . LEU A 1 100 ? 0.210 0.077 9.891 1.00 95.44 100 LEU A CA 1
ATOM 779 C C . LEU A 1 100 ? -0.872 0.410 10.913 1.00 95.44 100 LEU A C 1
ATOM 781 O O . LEU A 1 100 ? -0.647 1.163 11.863 1.00 95.44 100 LEU A O 1
ATOM 785 N N . PHE A 1 101 ? -2.029 -0.213 10.739 1.00 95.25 101 PHE A N 1
ATOM 786 C CA . PHE A 1 101 ? -3.168 -0.116 11.639 1.00 95.25 101 PHE A CA 1
ATOM 787 C C . PHE A 1 101 ? -3.491 -1.491 12.236 1.00 95.25 101 PHE A C 1
ATOM 789 O O . PHE A 1 101 ? -2.843 -2.491 11.921 1.00 95.25 101 PHE A O 1
ATOM 796 N N . ASP A 1 102 ? -4.476 -1.563 13.130 1.00 95.62 102 ASP A N 1
ATOM 797 C CA . ASP A 1 102 ? -4.873 -2.817 13.781 1.00 95.62 102 ASP A CA 1
ATOM 798 C C . ASP A 1 102 ? -5.242 -3.928 12.802 1.00 95.62 102 ASP A C 1
ATOM 800 O O . ASP A 1 102 ? -4.908 -5.082 13.050 1.00 95.62 102 ASP A O 1
ATOM 804 N N . SER A 1 103 ? -5.939 -3.588 11.717 1.00 96.25 103 SER A N 1
ATOM 805 C CA . SER A 1 103 ? -6.503 -4.558 10.770 1.00 96.25 103 SER A CA 1
ATOM 806 C C . SER A 1 103 ? -6.063 -4.346 9.322 1.00 96.25 103 SER A C 1
ATOM 808 O O . SER A 1 103 ? -6.479 -5.114 8.453 1.00 96.25 103 SER A O 1
ATOM 810 N N . ALA A 1 104 ? -5.253 -3.323 9.030 1.00 96.56 104 ALA A N 1
ATOM 811 C CA . ALA A 1 104 ? -4.850 -3.013 7.662 1.00 96.56 104 ALA A CA 1
ATOM 812 C C . ALA A 1 104 ? -3.470 -2.360 7.557 1.00 96.56 104 ALA A C 1
ATOM 814 O O . ALA A 1 104 ? -3.054 -1.585 8.419 1.00 96.56 104 ALA A O 1
ATOM 815 N N . TRP A 1 105 ? -2.828 -2.603 6.422 1.00 96.44 105 TRP A N 1
ATOM 816 C CA . TRP A 1 105 ? -1.859 -1.698 5.832 1.00 96.44 105 TRP A CA 1
ATOM 817 C C . TRP A 1 105 ? -2.576 -0.606 5.061 1.00 96.44 105 TRP A C 1
ATOM 819 O O . TRP A 1 105 ? -3.442 -0.878 4.232 1.00 96.44 105 TRP A O 1
ATOM 829 N N . LEU A 1 106 ? -2.180 0.628 5.304 1.00 94.94 106 LEU A N 1
ATOM 830 C CA . LEU A 1 106 ? -2.641 1.787 4.574 1.00 94.94 106 LEU A CA 1
ATOM 831 C C . LEU A 1 106 ? -1.471 2.296 3.719 1.00 94.94 106 LEU A C 1
ATOM 833 O O . LEU A 1 106 ? -0.407 2.584 4.260 1.00 94.94 106 LEU A O 1
ATOM 837 N N . VAL A 1 107 ? -1.636 2.383 2.394 1.00 94.06 107 VAL A N 1
ATOM 838 C CA . VAL A 1 107 ? -0.600 2.896 1.468 1.00 94.06 107 VAL A CA 1
ATOM 839 C C . VAL A 1 107 ? -1.158 4.050 0.641 1.00 94.06 107 VAL A C 1
ATOM 841 O O . VAL A 1 107 ? -2.187 3.903 -0.007 1.00 94.06 107 VAL A O 1
ATOM 844 N N . TRP A 1 108 ? -0.490 5.198 0.662 1.00 91.75 108 TRP A N 1
ATOM 845 C CA . TRP A 1 108 ? -0.850 6.380 -0.105 1.00 91.75 108 TRP A CA 1
ATOM 846 C C . TRP A 1 108 ? 0.311 6.743 -1.018 1.00 91.75 108 TRP A C 1
ATOM 848 O O . TRP A 1 108 ? 1.452 6.864 -0.568 1.00 91.75 108 TRP A O 1
ATOM 858 N N . LEU A 1 109 ? 0.011 6.879 -2.303 1.00 89.69 109 LEU A N 1
ATOM 859 C CA . LEU A 1 109 ? 0.949 7.244 -3.353 1.00 89.69 109 LEU A CA 1
ATOM 860 C C . LEU A 1 109 ? 0.503 8.594 -3.915 1.00 89.69 109 LEU A C 1
ATOM 862 O O . LEU A 1 109 ? -0.503 8.638 -4.620 1.00 89.69 109 LEU A O 1
ATOM 866 N N . ASP A 1 110 ? 1.233 9.673 -3.633 1.00 82.56 110 ASP A N 1
ATOM 867 C CA . ASP A 1 110 ? 0.863 11.020 -4.102 1.00 82.56 110 ASP A CA 1
ATOM 868 C C . ASP A 1 110 ? 0.784 11.116 -5.636 1.00 82.56 110 ASP A C 1
ATOM 870 O O . ASP A 1 110 ? -0.160 11.667 -6.189 1.00 82.56 110 ASP A O 1
ATOM 874 N N . ASN A 1 111 ? 1.705 10.460 -6.342 1.00 80.69 111 ASN A N 1
ATOM 875 C CA . ASN A 1 111 ? 1.632 10.227 -7.782 1.00 80.69 111 ASN A CA 1
ATOM 876 C C . ASN A 1 111 ? 1.703 8.709 -8.012 1.00 80.69 111 ASN A C 1
ATOM 878 O O . ASN A 1 111 ? 2.774 8.127 -7.832 1.00 80.69 111 ASN A O 1
ATOM 882 N N . PRO A 1 112 ? 0.587 8.029 -8.326 1.00 83.38 112 PRO A N 1
ATOM 883 C CA . PRO A 1 112 ? -0.523 8.520 -9.155 1.00 83.38 112 PRO A CA 1
ATOM 884 C C . PRO A 1 112 ? -1.762 9.080 -8.426 1.00 83.38 112 PRO A C 1
ATOM 886 O O . PRO A 1 112 ? -2.828 9.137 -9.030 1.00 83.38 112 PRO A O 1
ATOM 889 N N . GLY A 1 113 ? -1.672 9.470 -7.157 1.00 85.50 113 GLY A N 1
ATOM 890 C CA . GLY A 1 113 ? -2.822 9.963 -6.393 1.00 85.50 113 GLY A CA 1
ATOM 891 C C . GLY A 1 113 ? -3.725 8.804 -6.006 1.00 85.50 113 GLY A C 1
ATOM 892 O O . GLY A 1 113 ? -4.885 8.732 -6.400 1.00 85.50 113 GLY A O 1
ATOM 893 N N . LYS A 1 114 ? -3.157 7.815 -5.313 1.00 89.88 114 LYS A N 1
ATOM 894 C CA . LYS A 1 114 ? -3.830 6.554 -4.997 1.00 89.88 114 LYS A CA 1
ATOM 895 C C . LYS A 1 114 ? -3.749 6.217 -3.526 1.00 89.88 114 LYS A C 1
ATOM 897 O O . LYS A 1 114 ? -2.683 6.302 -2.924 1.00 89.88 114 LYS A O 1
ATOM 902 N N . LEU A 1 115 ? -4.868 5.755 -2.982 1.00 92.50 115 LEU A N 1
ATOM 903 C CA . LEU A 1 115 ? -5.003 5.323 -1.601 1.00 92.50 115 LEU A CA 1
ATOM 904 C C . LEU A 1 115 ? -5.432 3.862 -1.534 1.00 92.50 115 LEU A C 1
ATOM 906 O O . LEU A 1 115 ? -6.451 3.483 -2.113 1.00 92.50 115 LEU A O 1
ATOM 910 N N . TYR A 1 116 ? -4.690 3.067 -0.774 1.00 94.69 116 TYR A N 1
ATOM 911 C CA . TYR A 1 116 ? -4.957 1.654 -0.566 1.00 94.69 116 TYR A CA 1
ATOM 912 C C . TYR A 1 116 ? -5.195 1.348 0.905 1.00 94.69 116 TYR A C 1
ATOM 914 O O . TYR A 1 116 ? -4.412 1.766 1.757 1.00 94.69 116 TYR A O 1
ATOM 922 N N . ALA A 1 117 ? -6.228 0.553 1.188 1.00 95.31 117 ALA A N 1
ATOM 923 C CA . ALA A 1 117 ? -6.332 -0.203 2.433 1.00 95.31 117 ALA A CA 1
ATOM 924 C C . ALA A 1 117 ? -6.228 -1.692 2.125 1.00 95.31 117 ALA A C 1
ATOM 926 O O . ALA A 1 117 ? -7.090 -2.247 1.447 1.00 95.31 117 ALA A O 1
ATOM 927 N N . ILE A 1 118 ? -5.188 -2.333 2.639 1.00 96.44 118 ILE A N 1
ATOM 928 C CA . ILE A 1 118 ? -4.860 -3.735 2.408 1.00 96.44 118 ILE A CA 1
ATOM 929 C C . ILE A 1 118 ? -5.053 -4.469 3.744 1.00 96.44 118 ILE A C 1
ATOM 931 O O . ILE A 1 118 ? -4.298 -4.206 4.681 1.00 96.44 118 ILE A O 1
ATOM 935 N N . PRO A 1 119 ? -6.071 -5.336 3.886 1.00 96.81 119 PRO A N 1
ATOM 936 C CA . PRO A 1 119 ? -6.318 -6.067 5.130 1.00 96.81 119 PRO A CA 1
ATOM 937 C C . PRO A 1 119 ? -5.097 -6.881 5.587 1.00 96.81 119 PRO A C 1
ATOM 939 O O . PRO A 1 119 ? -4.372 -7.418 4.760 1.00 96.81 119 PRO A O 1
ATOM 942 N N . LEU A 1 120 ? -4.866 -6.993 6.899 1.00 95.50 120 LEU A N 1
ATOM 943 C CA . LEU A 1 120 ? -3.800 -7.857 7.441 1.00 95.50 120 LEU A CA 1
ATOM 944 C C . LEU A 1 120 ? -4.190 -9.339 7.451 1.00 95.50 120 LEU A C 1
ATOM 946 O O . LEU A 1 120 ? -3.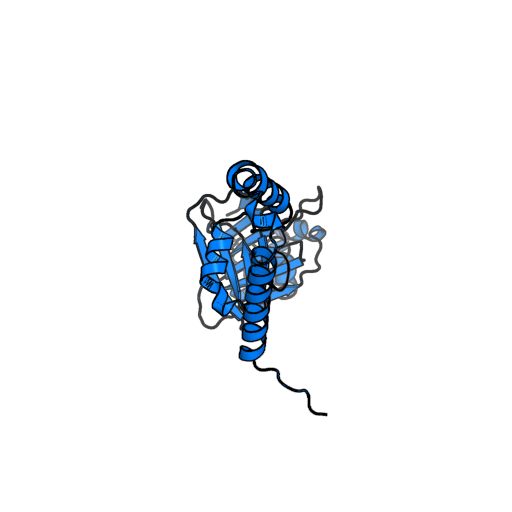326 -10.209 7.382 1.00 95.50 120 LEU A O 1
ATOM 950 N N . GLU A 1 121 ? -5.488 -9.612 7.553 1.00 93.25 121 GLU A N 1
ATOM 951 C CA . GLU A 1 121 ? -6.052 -10.955 7.614 1.00 93.25 121 GLU A CA 1
ATOM 952 C C . GLU A 1 121 ? -7.034 -11.161 6.461 1.00 93.25 121 GLU A C 1
ATOM 954 O O . GLU A 1 121 ? -7.859 -10.290 6.166 1.00 93.25 121 GLU A O 1
ATOM 959 N N . ASP A 1 122 ? -6.985 -12.343 5.847 1.00 80.44 122 ASP A N 1
ATOM 960 C CA . ASP A 1 122 ? -7.952 -12.759 4.835 1.00 80.44 122 ASP A CA 1
ATOM 961 C C . ASP A 1 122 ? -9.225 -13.297 5.503 1.00 80.44 122 ASP A C 1
ATOM 963 O O . ASP A 1 122 ? -9.483 -14.496 5.587 1.00 80.44 122 ASP A O 1
ATOM 967 N N . ASN A 1 123 ? -10.022 -12.377 6.041 1.00 85.19 123 ASN A N 1
ATOM 968 C CA . ASN A 1 123 ? -11.348 -12.655 6.594 1.00 85.19 123 ASN A CA 1
ATOM 969 C C . ASN A 1 123 ? -12.461 -12.382 5.564 1.00 85.19 123 ASN A C 1
ATOM 971 O O . ASN A 1 123 ? -13.565 -11.966 5.921 1.00 85.19 123 ASN A O 1
ATOM 975 N N . GLY A 1 124 ? -12.156 -12.566 4.273 1.00 85.81 124 GLY A N 1
ATOM 976 C CA . GLY A 1 124 ? -13.048 -12.234 3.161 1.00 85.81 124 GLY A CA 1
ATOM 977 C C . GLY A 1 124 ? -13.113 -10.737 2.833 1.00 85.81 124 GLY A C 1
ATOM 978 O O . GLY A 1 124 ? -13.885 -10.333 1.958 1.00 85.81 124 GLY A O 1
ATOM 979 N N . ARG A 1 125 ? -12.317 -9.894 3.507 1.00 89.94 125 ARG A N 1
ATOM 980 C CA . ARG A 1 125 ? -12.169 -8.479 3.149 1.00 89.94 125 ARG A CA 1
ATOM 981 C C . ARG A 1 125 ? -11.300 -8.328 1.907 1.00 89.94 125 ARG A C 1
ATOM 983 O O . ARG A 1 125 ? -10.200 -8.863 1.819 1.00 89.94 125 ARG A O 1
ATOM 990 N N . LYS A 1 126 ? -11.792 -7.522 0.971 1.00 93.88 126 LYS A N 1
ATOM 991 C CA . LYS A 1 126 ? -11.043 -7.080 -0.208 1.00 93.88 126 LYS A CA 1
ATOM 992 C C . LYS A 1 126 ? -10.229 -5.836 0.127 1.00 93.88 126 LYS A C 1
ATOM 994 O O . LYS A 1 126 ? -10.613 -5.086 1.028 1.00 93.88 126 LYS A O 1
ATOM 999 N N . PHE A 1 127 ? -9.138 -5.599 -0.601 1.00 94.75 127 PHE A N 1
ATOM 1000 C CA . PHE A 1 127 ? -8.479 -4.298 -0.503 1.00 94.75 127 PHE A CA 1
ATOM 1001 C C . PHE A 1 127 ? -9.386 -3.194 -1.059 1.00 94.75 127 PHE A C 1
ATOM 1003 O O . PHE A 1 127 ? -10.234 -3.427 -1.924 1.00 94.75 127 PHE A O 1
ATOM 1010 N N . VAL A 1 128 ? -9.187 -1.984 -0.553 1.00 93.44 128 VAL A N 1
ATOM 1011 C CA . VAL A 1 128 ? -9.807 -0.762 -1.068 1.00 93.44 128 VAL A CA 1
ATOM 1012 C C . VAL A 1 128 ? -8.761 -0.030 -1.902 1.00 93.44 128 VAL A C 1
ATOM 1014 O O . VAL A 1 128 ? -7.638 0.118 -1.436 1.00 93.44 128 VAL A O 1
ATOM 1017 N N . ASP A 1 129 ? -9.118 0.406 -3.111 1.00 93.12 129 ASP A N 1
ATOM 1018 C CA . ASP A 1 129 ? -8.329 1.293 -3.985 1.00 93.12 129 ASP A CA 1
ATOM 1019 C C . ASP A 1 129 ? -9.188 2.521 -4.291 1.00 93.12 129 ASP A C 1
ATOM 1021 O O . ASP A 1 129 ? -10.328 2.390 -4.754 1.00 93.12 129 ASP A O 1
ATOM 1025 N N . LYS A 1 130 ? -8.661 3.707 -3.991 1.00 90.81 130 LYS A N 1
ATOM 1026 C CA . LYS A 1 130 ? -9.299 4.985 -4.297 1.00 90.81 130 LYS A CA 1
ATOM 1027 C C . LYS A 1 130 ? -8.341 5.900 -5.021 1.00 90.81 130 LYS A C 1
ATOM 1029 O O . LYS A 1 130 ? -7.164 5.982 -4.678 1.00 90.81 130 LYS A O 1
ATOM 1034 N N . ASP A 1 131 ? -8.904 6.645 -5.961 1.00 87.81 131 ASP A N 1
ATOM 1035 C CA . ASP A 1 131 ? -8.282 7.871 -6.430 1.00 87.81 131 ASP A CA 1
ATOM 1036 C C . ASP A 1 131 ? -8.324 8.900 -5.307 1.00 87.81 131 ASP A C 1
ATOM 1038 O O . ASP A 1 131 ? -9.373 9.170 -4.713 1.00 87.81 131 ASP A O 1
ATOM 1042 N N . ASP A 1 132 ? -7.160 9.452 -5.023 1.00 72.25 132 ASP A N 1
ATOM 1043 C CA . ASP A 1 132 ? -6.976 10.569 -4.133 1.00 72.25 132 ASP A CA 1
ATOM 1044 C C . ASP A 1 132 ? -6.500 11.763 -4.965 1.00 72.25 132 ASP A C 1
ATOM 1046 O O . ASP A 1 132 ? -5.374 11.804 -5.451 1.00 72.25 132 ASP A O 1
ATOM 1050 N N . THR A 1 133 ? -7.392 12.733 -5.161 1.00 63.66 133 THR A N 1
ATOM 1051 C CA . THR A 1 133 ? -7.075 13.989 -5.850 1.00 63.66 133 THR A CA 1
ATOM 1052 C C . THR A 1 133 ? -6.624 15.083 -4.879 1.00 63.66 133 THR A C 1
ATOM 1054 O O . THR A 1 133 ? -6.667 16.263 -5.235 1.00 63.66 133 THR A O 1
ATOM 1057 N N . PHE A 1 134 ? -6.323 14.761 -3.618 1.00 63.47 134 PHE A N 1
ATOM 1058 C CA . PHE A 1 134 ? -6.061 15.775 -2.601 1.00 63.47 134 PHE A CA 1
ATOM 1059 C C . PHE A 1 134 ? -4.600 16.237 -2.619 1.00 63.47 134 PHE A C 1
ATOM 1061 O O . PHE A 1 134 ? -3.670 15.442 -2.596 1.00 63.47 134 PHE A O 1
ATOM 1068 N N . SER A 1 135 ? -4.418 17.561 -2.596 1.00 55.97 135 SER A N 1
ATOM 1069 C CA . SER A 1 135 ? -3.140 18.187 -2.248 1.00 55.97 135 SER A CA 1
ATOM 1070 C C . SER A 1 135 ? -2.895 18.054 -0.738 1.00 55.97 135 SER A C 1
ATOM 1072 O O . SER A 1 135 ? -3.789 18.325 0.080 1.00 55.97 135 SER A O 1
ATOM 1074 N N . MET A 1 136 ? -1.662 17.700 -0.362 1.00 54.56 136 MET A N 1
ATOM 1075 C CA . MET A 1 136 ? -1.158 17.705 1.017 1.00 54.56 136 MET A CA 1
ATOM 1076 C C . MET A 1 136 ? -1.166 19.082 1.704 1.00 54.56 136 MET A C 1
ATOM 1078 O O . MET A 1 136 ? -0.865 19.170 2.897 1.00 54.56 136 MET A O 1
ATOM 1082 N N . ASP A 1 137 ? -1.613 20.152 1.044 1.00 52.59 137 ASP A N 1
ATOM 1083 C CA . ASP A 1 137 ? -1.828 21.465 1.673 1.00 52.59 137 ASP A CA 1
ATOM 1084 C C . ASP A 1 137 ? -2.828 21.441 2.847 1.00 52.59 137 ASP A C 1
ATOM 1086 O O . ASP A 1 137 ? -2.961 22.418 3.583 1.00 52.59 137 ASP A O 1
ATOM 1090 N N . THR A 1 138 ? -3.525 20.322 3.066 1.00 55.38 138 THR A N 1
ATOM 1091 C CA . THR A 1 138 ? -4.439 20.117 4.202 1.00 55.38 138 THR A CA 1
ATOM 1092 C C . THR A 1 138 ? -3.870 19.244 5.327 1.00 55.38 138 THR A C 1
ATOM 1094 O O . THR A 1 138 ? -4.504 19.126 6.376 1.00 55.38 138 THR A O 1
ATOM 1097 N N . THR A 1 139 ? -2.665 18.679 5.178 1.00 55.41 139 THR A N 1
ATOM 1098 C CA . THR A 1 139 ? -2.106 17.687 6.122 1.00 55.41 139 THR A CA 1
ATOM 1099 C C . THR A 1 139 ? -1.772 18.265 7.497 1.00 55.41 139 THR A C 1
ATOM 1101 O O . THR A 1 139 ? -1.960 17.602 8.517 1.00 55.41 139 THR A O 1
ATOM 1104 N N . TRP A 1 140 ? -1.355 19.533 7.559 1.00 53.94 140 TRP A N 1
ATOM 1105 C CA . TRP A 1 140 ? -1.105 20.238 8.824 1.00 53.94 140 TRP A CA 1
ATOM 1106 C C . TRP A 1 140 ? -2.366 20.347 9.696 1.00 53.94 140 TRP A C 1
ATOM 1108 O O . TRP A 1 140 ? -2.274 20.419 10.920 1.00 53.94 140 TRP A O 1
ATOM 1118 N N . ALA A 1 141 ? -3.559 20.293 9.092 1.00 55.16 141 ALA A N 1
ATOM 1119 C CA . ALA A 1 141 ? -4.827 20.331 9.813 1.00 55.16 141 ALA A CA 1
ATOM 1120 C C . ALA A 1 141 ? -5.173 18.998 10.510 1.00 55.16 141 ALA A C 1
ATOM 1122 O O . ALA A 1 141 ? -6.246 18.901 11.121 1.00 55.16 141 ALA A O 1
ATOM 1123 N N . TYR A 1 142 ? -4.292 17.991 10.397 1.00 62.88 142 TYR A N 1
ATOM 1124 C CA . TYR A 1 142 ? -4.437 16.660 10.985 1.00 62.88 142 TYR A CA 1
ATOM 1125 C C . TYR A 1 142 ? -3.333 16.281 11.995 1.00 62.88 142 TYR A C 1
ATOM 1127 O O . TYR A 1 142 ? -3.365 15.186 12.552 1.00 62.88 142 TYR A O 1
ATOM 1135 N N . SER A 1 143 ? -2.391 17.182 12.302 1.00 59.78 143 SER A N 1
ATOM 1136 C CA . SER A 1 143 ? -1.271 16.914 13.225 1.00 59.78 143 SER A CA 1
ATOM 1137 C C . SER A 1 143 ? -1.479 17.421 14.663 1.00 59.78 143 SER A C 1
ATOM 1139 O O . SER A 1 143 ? -0.639 17.183 15.529 1.00 59.78 143 SER A O 1
ATOM 1141 N N . SER A 1 144 ? -2.592 18.105 14.963 1.00 61.81 144 SER A N 1
ATOM 1142 C CA . SER A 1 144 ? -2.828 18.745 16.270 1.00 61.81 144 SER A CA 1
ATOM 1143 C C . SER A 1 144 ? -3.863 18.024 17.150 1.00 61.81 144 SER A C 1
ATOM 1145 O O . SER A 1 144 ? -4.688 17.243 16.669 1.00 61.81 144 SER A O 1
ATOM 1147 N N . ALA A 1 145 ? -3.891 18.348 18.451 1.00 67.19 145 ALA A N 1
ATOM 1148 C CA . ALA A 1 145 ? -4.951 17.925 19.378 1.00 67.19 145 ALA A CA 1
ATOM 1149 C C . ALA A 1 145 ? -6.360 18.368 18.930 1.00 67.19 145 ALA A C 1
ATOM 1151 O O . ALA A 1 145 ? -7.358 17.781 19.347 1.00 67.19 145 ALA A O 1
ATOM 1152 N N . GLU A 1 146 ? -6.456 19.379 18.065 1.00 71.62 146 GLU A N 1
ATOM 1153 C CA . GLU A 1 146 ? -7.726 19.813 17.486 1.00 71.62 146 GLU A CA 1
ATOM 1154 C C . GLU A 1 146 ? -8.263 18.823 16.456 1.00 71.62 146 GLU A C 1
ATOM 1156 O O . GLU A 1 146 ? -9.474 18.636 16.370 1.00 71.62 146 GLU A O 1
ATOM 1161 N N . THR A 1 147 ? -7.385 18.096 15.764 1.00 73.69 147 THR A N 1
ATOM 1162 C CA . THR A 1 147 ? -7.770 17.013 14.849 1.00 73.69 147 THR A CA 1
ATOM 1163 C C . THR A 1 147 ? -8.624 15.966 15.552 1.00 73.69 147 THR A C 1
ATOM 1165 O O . THR A 1 147 ? -9.645 15.539 15.022 1.00 73.69 147 THR A O 1
ATOM 1168 N N . ARG A 1 148 ? -8.278 15.613 16.799 1.00 72.31 148 ARG A N 1
ATOM 1169 C CA . ARG A 1 148 ? -9.038 14.648 17.615 1.00 72.31 148 ARG A CA 1
ATOM 1170 C C . ARG A 1 148 ? -10.458 15.113 17.944 1.00 72.31 148 ARG A C 1
ATOM 1172 O O . ARG A 1 148 ? -11.292 14.291 18.310 1.00 72.31 148 ARG A O 1
ATOM 1179 N N . LYS A 1 149 ? -10.748 16.413 17.823 1.00 79.69 149 LYS A N 1
ATOM 1180 C CA . LYS A 1 149 ? -12.096 16.961 18.032 1.00 79.69 149 LYS A CA 1
ATOM 1181 C C . LYS A 1 149 ? -13.001 16.754 16.814 1.00 79.69 149 LYS A C 1
ATOM 1183 O O . LYS A 1 149 ? -14.213 16.934 16.942 1.00 79.69 149 LYS A O 1
ATOM 1188 N N . ARG A 1 150 ? -12.454 16.391 15.646 1.00 82.81 150 ARG A N 1
ATOM 1189 C CA . ARG A 1 150 ? -13.259 16.167 14.440 1.00 82.81 150 ARG A CA 1
ATOM 1190 C C . ARG A 1 150 ? -14.216 14.984 14.651 1.00 82.81 150 ARG A C 1
ATOM 1192 O O . ARG A 1 150 ? -13.806 13.959 15.201 1.00 82.81 150 ARG A O 1
ATOM 1199 N N . PRO A 1 151 ? -15.477 15.076 14.188 1.00 84.38 151 PRO A N 1
ATOM 1200 C CA . PRO A 1 151 ? -16.463 14.009 14.368 1.00 84.38 151 PRO A CA 1
ATOM 1201 C C . PRO A 1 151 ? -16.037 12.642 13.813 1.00 84.38 151 PRO A C 1
ATOM 1203 O O . PRO A 1 151 ? -16.412 11.614 14.370 1.00 84.38 151 PRO A O 1
ATOM 1206 N N . SER A 1 152 ? -15.245 12.621 12.742 1.00 82.44 152 SER A N 1
ATOM 1207 C CA . SER A 1 152 ? -14.729 11.417 12.076 1.00 82.44 152 SER A CA 1
ATOM 1208 C C . SER A 1 152 ? -13.730 10.613 12.919 1.00 82.44 152 SER A C 1
ATOM 1210 O O . SER A 1 152 ? -13.704 9.384 12.818 1.00 82.44 152 SER A O 1
ATOM 1212 N N . PHE A 1 153 ? -12.967 11.289 13.785 1.00 84.38 153 PHE A N 1
ATOM 1213 C CA . PHE A 1 153 ? -12.019 10.682 14.728 1.00 84.38 153 PHE A CA 1
ATOM 1214 C C . PHE A 1 153 ? -12.591 10.547 16.143 1.00 84.38 153 PHE A C 1
ATOM 1216 O O . PHE A 1 153 ? -11.944 9.982 17.028 1.00 84.38 153 PHE A O 1
ATOM 1223 N N . LYS A 1 154 ? -13.818 11.032 16.376 1.00 81.62 154 LYS A N 1
ATOM 1224 C CA . LYS A 1 154 ? -14.498 10.888 17.663 1.00 81.62 154 LYS A CA 1
ATOM 1225 C C . LYS A 1 154 ? -14.647 9.401 17.997 1.00 81.62 154 LYS A C 1
ATOM 1227 O O . LYS A 1 154 ? -15.328 8.663 17.288 1.00 81.62 154 LYS A O 1
ATOM 1232 N N . GLY A 1 155 ? -14.028 8.981 19.098 1.00 76.75 155 GLY A N 1
ATOM 1233 C CA . GLY A 1 155 ? -14.030 7.592 19.564 1.00 76.75 155 GLY A CA 1
ATOM 1234 C C . GLY A 1 155 ? -12.735 6.824 19.295 1.00 76.75 155 GLY A C 1
ATOM 1235 O O . GLY A 1 155 ? -12.585 5.734 19.837 1.00 76.75 155 GLY A O 1
ATOM 1236 N N . MET A 1 156 ? -11.779 7.382 18.540 1.00 84.75 156 MET A N 1
ATOM 1237 C CA . MET A 1 156 ? -10.418 6.842 18.542 1.00 84.75 156 MET A CA 1
ATOM 1238 C C . MET A 1 156 ? -9.777 7.059 19.922 1.00 84.75 156 MET A C 1
ATOM 1240 O O . MET A 1 156 ? -9.811 8.187 20.429 1.00 84.75 156 MET A O 1
ATOM 1244 N N . PRO A 1 157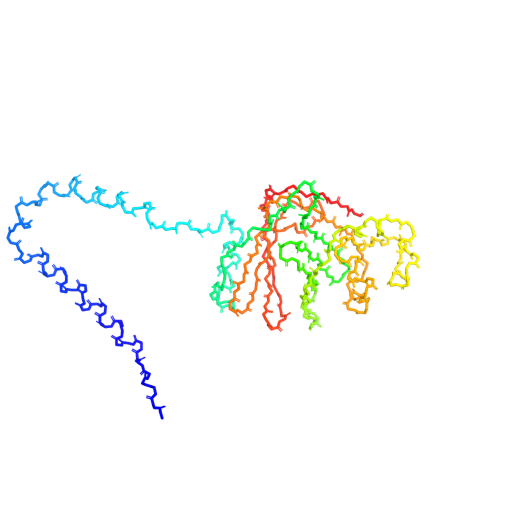 ? -9.189 6.017 20.541 1.00 85.88 157 PRO A N 1
ATOM 1245 C CA . PRO A 1 157 ? -8.413 6.167 21.765 1.00 85.88 157 PRO A CA 1
ATOM 1246 C C . PRO A 1 157 ? -7.335 7.249 21.633 1.00 85.88 157 PRO A C 1
ATOM 1248 O O . PRO A 1 157 ? -6.711 7.400 20.586 1.00 85.88 157 PRO A O 1
ATOM 1251 N N . THR A 1 158 ? -7.064 7.987 22.709 1.00 84.50 158 THR A N 1
ATOM 1252 C CA . THR A 1 158 ? -6.009 9.019 22.716 1.00 84.50 158 THR A CA 1
ATOM 1253 C C . THR A 1 158 ? -4.605 8.441 22.555 1.00 84.50 158 THR A C 1
ATOM 1255 O O . THR A 1 158 ? -3.696 9.166 22.155 1.00 84.50 158 THR A O 1
ATOM 1258 N N . THR A 1 159 ? -4.443 7.150 22.849 1.00 86.06 159 THR A N 1
ATOM 1259 C CA . THR A 1 159 ? -3.227 6.365 22.617 1.00 86.06 159 THR A CA 1
ATOM 1260 C C . THR A 1 159 ? -3.054 5.953 21.159 1.00 86.06 159 THR A C 1
ATOM 1262 O O . THR A 1 159 ? -1.982 5.483 20.807 1.00 86.06 159 THR A O 1
ATOM 1265 N N . CYS A 1 160 ? -4.081 6.105 20.317 1.00 88.56 160 CYS A N 1
ATOM 1266 C CA . CYS A 1 160 ? -3.961 5.820 18.895 1.00 88.56 160 CYS A CA 1
ATOM 1267 C C . CYS A 1 160 ? -3.211 6.926 18.174 1.00 88.56 160 CYS A C 1
ATOM 1269 O O . CYS A 1 160 ? -3.485 8.121 18.367 1.00 88.56 160 CYS A O 1
ATOM 1271 N N . LEU A 1 161 ? -2.343 6.506 17.257 1.00 88.00 161 LEU A N 1
ATOM 1272 C CA . LEU A 1 161 ? -1.920 7.387 16.191 1.00 88.00 161 LEU A CA 1
ATOM 1273 C C . LEU A 1 161 ? -3.092 7.623 15.254 1.00 88.00 161 LEU A C 1
ATOM 1275 O O . LEU A 1 161 ? -3.770 6.691 14.813 1.00 88.00 161 LEU A O 1
ATOM 1279 N N . LEU A 1 162 ? -3.331 8.897 14.972 1.00 86.06 162 LEU A N 1
ATOM 1280 C CA . LEU A 1 162 ? -4.269 9.276 13.935 1.00 86.06 162 LEU A CA 1
ATOM 1281 C C . LEU A 1 162 ? -3.636 9.013 12.562 1.00 86.06 162 LEU A C 1
ATOM 1283 O O . LEU A 1 162 ? -2.414 9.115 12.430 1.00 86.06 162 LEU A O 1
ATOM 1287 N N . PRO A 1 163 ? -4.446 8.717 11.534 1.00 85.50 163 PRO A N 1
ATOM 1288 C CA . PRO A 1 163 ? -3.951 8.699 10.166 1.00 85.50 163 PRO A CA 1
ATOM 1289 C C . PRO A 1 163 ? -3.322 10.048 9.789 1.00 85.50 163 PRO A C 1
ATOM 1291 O O . PRO A 1 163 ? -3.778 11.097 10.246 1.00 85.50 163 PRO A O 1
ATOM 1294 N N . ALA A 1 164 ? -2.307 10.007 8.928 1.00 82.12 164 ALA A N 1
ATOM 1295 C CA . ALA A 1 164 ? -1.624 11.174 8.366 1.00 82.12 164 ALA A CA 1
ATOM 1296 C C . ALA A 1 164 ? -1.846 11.255 6.841 1.00 82.12 164 ALA A C 1
ATOM 1298 O O . ALA A 1 164 ? -2.415 10.338 6.245 1.00 82.12 164 ALA A O 1
ATOM 1299 N N . GLY A 1 165 ? -1.420 12.345 6.197 1.00 79.62 165 GLY A N 1
ATOM 1300 C CA . GLY A 1 165 ? -1.473 12.471 4.733 1.00 79.62 165 GLY A CA 1
ATOM 1301 C C . GLY A 1 165 ? -2.876 12.368 4.129 1.00 79.62 165 GLY A C 1
ATOM 1302 O O . GLY A 1 165 ? -3.879 12.728 4.756 1.00 79.62 165 GLY A O 1
ATOM 1303 N N . GLY A 1 166 ? -2.944 11.792 2.925 1.00 80.62 166 GLY A N 1
ATOM 1304 C CA . GLY A 1 166 ? -4.199 11.469 2.235 1.00 80.62 166 GLY A CA 1
ATOM 1305 C C . GLY A 1 166 ? -5.133 10.540 3.025 1.00 80.62 166 GLY A C 1
ATOM 1306 O O . GLY A 1 166 ? -6.358 10.647 2.907 1.00 80.62 166 GLY A O 1
ATOM 1307 N N . PHE A 1 167 ? -4.601 9.694 3.925 1.00 85.44 167 PHE A N 1
ATOM 1308 C CA . PHE A 1 167 ? -5.439 8.855 4.794 1.00 85.44 167 PHE A CA 1
ATOM 1309 C C . PHE A 1 167 ? -6.277 9.688 5.748 1.00 85.44 167 PHE A C 1
ATOM 1311 O O . PHE A 1 167 ? -7.455 9.399 5.925 1.00 85.44 167 PHE A O 1
ATOM 1318 N N . ALA A 1 168 ? -5.690 10.714 6.368 1.00 86.25 168 ALA A N 1
ATOM 1319 C CA . ALA A 1 168 ? -6.394 11.556 7.330 1.00 86.25 168 ALA A CA 1
ATOM 1320 C C . ALA A 1 168 ? -7.581 12.267 6.670 1.00 86.25 168 ALA A C 1
ATOM 1322 O O . ALA A 1 168 ? -8.693 12.273 7.202 1.00 86.25 168 ALA A O 1
ATOM 1323 N N . VAL A 1 169 ? -7.355 12.791 5.463 1.00 84.50 169 VAL A N 1
ATOM 1324 C CA . VAL A 1 169 ? -8.376 13.456 4.648 1.00 84.50 169 VAL A CA 1
ATOM 1325 C C . VAL A 1 169 ? -9.472 12.473 4.235 1.00 84.50 169 VAL A C 1
ATOM 1327 O O . VAL A 1 169 ? -10.663 12.767 4.373 1.00 84.50 169 VAL A O 1
ATOM 1330 N N . SER A 1 170 ? -9.086 11.291 3.752 1.00 86.06 170 SER A N 1
ATOM 1331 C CA . SER A 1 170 ? -10.030 10.261 3.309 1.00 86.06 170 SER A CA 1
ATOM 1332 C C . SER A 1 170 ? -10.856 9.697 4.460 1.00 86.06 170 SER A C 1
ATOM 1334 O O . SER A 1 170 ? -12.066 9.509 4.318 1.00 86.06 170 SER A O 1
ATOM 1336 N N . TRP A 1 171 ? -10.239 9.511 5.625 1.00 88.00 171 TRP A N 1
ATOM 1337 C CA . TRP A 1 171 ? -10.918 9.098 6.846 1.00 88.00 171 TRP A CA 1
ATOM 1338 C C . TRP A 1 171 ? -11.936 10.137 7.309 1.00 88.00 171 TRP A C 1
ATOM 1340 O O . TRP A 1 171 ? -13.044 9.782 7.704 1.00 88.00 171 TRP A O 1
ATOM 1350 N N . ASP A 1 172 ? -11.592 11.423 7.236 1.00 87.00 172 ASP A N 1
ATOM 1351 C CA . ASP A 1 172 ? -12.488 12.502 7.648 1.00 87.00 172 ASP A CA 1
ATOM 1352 C C . ASP A 1 172 ? -13.747 12.568 6.775 1.00 87.00 172 ASP A C 1
ATOM 1354 O O . ASP A 1 172 ? -14.861 12.716 7.279 1.00 87.00 172 ASP A O 1
ATOM 1358 N N . LYS A 1 173 ? -13.575 12.383 5.461 1.00 86.69 173 LYS A N 1
ATOM 1359 C CA . LYS A 1 173 ? -14.664 12.436 4.476 1.00 86.69 173 LYS A CA 1
ATOM 1360 C C . LYS A 1 173 ? -15.512 11.170 4.441 1.00 86.69 173 LYS A C 1
ATOM 1362 O O . LYS A 1 173 ? -16.728 11.251 4.293 1.00 86.69 173 LYS A O 1
ATOM 1367 N N . GLN A 1 174 ? -14.881 10.003 4.536 1.00 90.00 174 GLN A N 1
ATOM 1368 C CA . GLN A 1 174 ? -15.523 8.699 4.345 1.00 90.00 174 GLN A CA 1
ATOM 1369 C C . GLN A 1 174 ? -15.244 7.761 5.531 1.00 90.00 174 GLN A C 1
ATOM 1371 O O . GLN A 1 174 ? -14.787 6.637 5.340 1.00 90.00 174 GLN A O 1
ATOM 1376 N N . PRO A 1 175 ? -15.545 8.159 6.780 1.00 89.44 175 PRO A N 1
ATOM 1377 C CA . PRO A 1 175 ? -15.075 7.445 7.967 1.00 89.44 175 PRO A CA 1
ATOM 1378 C C . PRO A 1 175 ? -15.526 5.985 8.021 1.00 89.44 175 PRO A C 1
ATOM 1380 O O . PRO A 1 175 ? -14.792 5.134 8.505 1.00 89.44 175 PRO A O 1
ATOM 1383 N N . ASN A 1 176 ? -16.715 5.659 7.513 1.00 89.31 176 ASN A N 1
ATOM 1384 C CA . ASN A 1 176 ? -17.222 4.285 7.540 1.00 89.31 176 ASN A CA 1
ATOM 1385 C C . ASN A 1 176 ? -16.408 3.328 6.655 1.00 89.31 176 ASN A C 1
ATOM 1387 O O . ASN A 1 176 ? -16.361 2.136 6.947 1.00 89.31 176 ASN A O 1
ATOM 1391 N N . GLU A 1 177 ? -15.746 3.844 5.620 1.00 88.06 177 GLU A N 1
ATOM 1392 C CA . GLU A 1 177 ? -14.885 3.055 4.739 1.00 88.06 177 GLU A CA 1
ATOM 1393 C C . GLU A 1 177 ? -13.527 2.746 5.374 1.00 88.06 177 GLU A C 1
ATOM 1395 O O . GLU A 1 177 ? -12.939 1.726 5.045 1.00 88.06 177 GLU A O 1
ATOM 1400 N N . TRP A 1 178 ? -13.053 3.569 6.313 1.00 89.38 178 TRP A N 1
ATOM 1401 C CA . TRP A 1 178 ? -11.712 3.432 6.898 1.00 89.38 178 TRP A CA 1
ATOM 1402 C C . TRP A 1 178 ? -11.722 2.958 8.350 1.00 89.38 178 TRP A C 1
ATOM 1404 O O . TRP A 1 178 ? -10.773 2.320 8.790 1.00 89.38 178 TRP A O 1
ATOM 1414 N N . LYS A 1 179 ? -12.823 3.173 9.082 1.00 89.38 179 LYS A N 1
ATOM 1415 C CA . LYS A 1 179 ? -12.980 2.808 10.502 1.00 89.38 179 LYS A CA 1
ATOM 1416 C C . LYS A 1 179 ? -12.587 1.374 10.838 1.00 89.38 179 LYS A C 1
ATOM 1418 O O . LYS A 1 179 ? -12.115 1.130 11.943 1.00 89.38 179 LYS A O 1
ATOM 1423 N N . TRP A 1 180 ? -12.776 0.439 9.911 1.00 92.69 180 TRP A N 1
ATOM 1424 C CA . TRP A 1 180 ? -12.423 -0.962 10.128 1.00 92.69 180 TRP A CA 1
ATOM 1425 C C . TRP A 1 180 ? -10.912 -1.207 10.208 1.00 92.69 180 TRP A C 1
ATOM 1427 O O . TRP A 1 180 ? -10.524 -2.220 10.775 1.00 92.69 180 TRP A O 1
ATOM 1437 N N . ALA A 1 181 ? -10.068 -0.313 9.678 1.00 93.81 181 ALA A N 1
ATOM 1438 C CA . ALA A 1 181 ? -8.616 -0.423 9.808 1.00 93.81 181 ALA A CA 1
ATOM 1439 C C . ALA A 1 181 ? -8.178 -0.329 11.281 1.00 93.81 181 ALA A C 1
ATOM 1441 O O . ALA A 1 181 ? -7.195 -0.959 11.664 1.00 93.81 181 ALA A O 1
ATOM 1442 N N . GLY A 1 182 ? -8.946 0.389 12.108 1.00 92.69 182 GLY A N 1
ATOM 1443 C CA . GLY A 1 182 ? -8.749 0.483 13.552 1.00 92.69 182 GLY A CA 1
ATOM 1444 C C . GLY A 1 182 ? -7.767 1.576 13.972 1.00 92.69 182 GLY A C 1
ATOM 1445 O O . GLY A 1 182 ? -7.733 2.658 13.386 1.00 92.69 182 GLY A O 1
ATOM 1446 N N . CYS A 1 183 ? -7.019 1.310 15.040 1.00 91.88 183 CYS A N 1
ATOM 1447 C CA . CYS A 1 183 ? -6.028 2.206 15.623 1.00 91.88 183 CYS A CA 1
ATOM 1448 C C . CYS A 1 183 ? -4.738 2.208 14.791 1.00 91.88 183 CYS A C 1
ATOM 1450 O O . CYS A 1 183 ? -4.261 1.144 14.391 1.00 91.88 183 CYS A O 1
ATOM 1452 N N . GLY A 1 184 ? -4.160 3.386 14.539 1.00 92.00 184 GLY A N 1
ATOM 1453 C CA . GLY A 1 184 ? -2.831 3.491 13.939 1.00 92.00 184 GLY A CA 1
ATOM 1454 C C . GLY A 1 184 ? -1.754 3.083 14.942 1.00 92.00 184 GLY A C 1
ATOM 1455 O O . GLY A 1 184 ? -1.778 3.541 16.087 1.00 92.00 184 GLY A O 1
ATOM 1456 N N . LYS A 1 185 ? -0.823 2.229 14.506 1.00 93.44 185 LYS A N 1
ATOM 1457 C CA . LYS A 1 185 ? 0.315 1.743 15.307 1.00 93.44 185 LYS A CA 1
ATOM 1458 C C . LYS A 1 185 ? 1.618 2.448 14.969 1.00 93.44 185 LYS A C 1
ATOM 1460 O O . LYS A 1 185 ? 2.458 2.593 15.840 1.00 93.44 185 LYS A O 1
ATOM 1465 N N . TRP A 1 186 ? 1.804 2.793 13.700 1.00 92.50 186 TRP A N 1
ATOM 1466 C CA . TRP A 1 186 ? 2.906 3.607 13.197 1.00 92.50 186 TRP A CA 1
ATOM 1467 C C . TRP A 1 186 ? 2.607 4.018 11.759 1.00 92.50 186 TRP A C 1
ATOM 1469 O O . TRP A 1 186 ? 1.799 3.386 11.070 1.00 92.50 186 TRP A O 1
ATOM 1479 N N . TYR A 1 187 ? 3.291 5.048 11.281 1.00 90.69 187 TYR A N 1
ATOM 1480 C CA . TYR A 1 187 ? 3.376 5.340 9.856 1.00 90.69 187 TYR A CA 1
ATOM 1481 C C . TYR A 1 187 ? 4.788 5.765 9.478 1.00 90.69 187 TYR A C 1
ATOM 1483 O O . TYR A 1 187 ? 5.560 6.225 10.313 1.00 90.69 187 TYR A O 1
ATOM 1491 N N . CYS A 1 188 ? 5.141 5.562 8.219 1.00 88.62 188 CYS A N 1
ATOM 1492 C CA . CYS A 1 188 ? 6.388 5.996 7.637 1.00 88.62 188 CYS A CA 1
ATOM 1493 C C . CYS A 1 188 ? 6.107 6.832 6.397 1.00 88.62 188 CYS A C 1
ATOM 1495 O O . CYS A 1 188 ? 5.260 6.485 5.572 1.00 88.62 188 CYS A O 1
ATOM 1497 N N . GLU A 1 189 ? 6.876 7.899 6.255 1.00 87.69 189 GLU A N 1
ATOM 1498 C CA . GLU A 1 189 ? 6.930 8.713 5.052 1.00 87.69 189 GLU A CA 1
ATOM 1499 C C . GLU A 1 189 ? 8.230 8.398 4.313 1.00 87.69 189 GLU A C 1
ATOM 1501 O O . GLU A 1 189 ? 9.314 8.364 4.904 1.00 87.69 189 GLU A O 1
ATOM 1506 N N . LEU A 1 190 ? 8.118 8.123 3.018 1.00 86.00 190 LEU A N 1
ATOM 1507 C CA . LEU A 1 190 ? 9.252 7.953 2.125 1.00 86.00 190 LEU A CA 1
ATOM 1508 C C . LEU A 1 190 ? 9.413 9.192 1.262 1.00 86.00 190 LEU A C 1
ATOM 1510 O O . LEU A 1 190 ? 8.491 9.600 0.552 1.00 86.00 190 LEU A O 1
ATOM 1514 N N . HIS A 1 191 ? 10.638 9.707 1.247 1.00 75.69 191 HIS A N 1
ATOM 1515 C CA . HIS A 1 191 ? 11.060 10.744 0.320 1.00 75.69 191 HIS A CA 1
ATOM 1516 C C . HIS A 1 191 ? 11.976 10.123 -0.756 1.00 75.69 191 HIS A C 1
ATOM 1518 O O . HIS A 1 191 ? 12.960 9.458 -0.432 1.00 75.69 191 HIS A O 1
ATOM 1524 N N . GLY A 1 192 ? 11.662 10.325 -2.040 1.00 72.12 192 GLY A N 1
ATOM 1525 C CA . GLY A 1 192 ? 12.481 9.930 -3.195 1.00 72.12 192 GLY A CA 1
ATOM 1526 C C . GLY A 1 192 ? 11.767 9.008 -4.193 1.00 72.12 192 GLY A C 1
ATOM 1527 O O . GLY A 1 192 ? 10.623 8.620 -3.986 1.00 72.12 192 GLY A O 1
ATOM 1528 N N . GLU A 1 193 ? 12.462 8.646 -5.276 1.00 66.12 193 GLU A N 1
ATOM 1529 C CA . GLU A 1 193 ? 11.944 7.849 -6.410 1.00 66.12 193 GLU A CA 1
ATOM 1530 C C . GLU A 1 193 ? 12.084 6.334 -6.204 1.00 66.12 193 GLU A C 1
ATOM 1532 O O . GLU A 1 193 ? 12.683 5.603 -6.995 1.00 66.12 193 GLU A O 1
ATOM 1537 N N . ASN A 1 194 ? 11.568 5.859 -5.083 1.00 80.31 194 ASN A N 1
ATOM 1538 C CA . ASN A 1 194 ? 12.045 4.612 -4.503 1.00 80.31 194 ASN A CA 1
ATOM 1539 C C . ASN A 1 194 ? 11.020 3.473 -4.552 1.00 80.31 194 ASN A C 1
ATOM 1541 O O . ASN A 1 194 ? 11.405 2.306 -4.521 1.00 80.31 194 ASN A O 1
ATOM 1545 N N . VAL A 1 195 ? 9.732 3.792 -4.655 1.00 89.44 195 VAL A N 1
ATOM 1546 C CA . VAL A 1 195 ? 8.654 2.801 -4.757 1.00 89.44 195 VAL A CA 1
ATOM 1547 C C . VAL A 1 195 ? 8.305 2.599 -6.224 1.00 89.44 195 VAL A C 1
ATOM 1549 O O . VAL A 1 195 ? 8.021 3.562 -6.933 1.00 89.44 195 VAL A O 1
ATOM 1552 N N . LEU A 1 196 ? 8.304 1.348 -6.674 1.00 92.00 196 LEU A N 1
ATOM 1553 C CA . LEU A 1 196 ? 7.798 0.962 -7.982 1.00 92.00 196 LEU A CA 1
ATOM 1554 C C . LEU A 1 196 ? 6.300 0.694 -7.905 1.00 92.00 196 LEU A C 1
ATOM 1556 O O . LEU A 1 196 ? 5.781 0.083 -6.966 1.00 92.00 196 LEU A O 1
ATOM 1560 N N . PHE A 1 197 ? 5.620 1.121 -8.953 1.00 93.25 197 PHE A N 1
ATOM 1561 C CA . PHE A 1 197 ? 4.217 0.873 -9.202 1.00 93.25 197 PHE A CA 1
ATOM 1562 C C . PHE A 1 197 ? 4.080 0.308 -10.613 1.00 93.25 197 PHE A C 1
ATOM 1564 O O . PHE A 1 197 ? 4.585 0.903 -11.563 1.00 93.25 197 PHE A O 1
ATOM 1571 N N . GLN A 1 198 ? 3.395 -0.822 -10.780 1.00 95.25 198 GLN A N 1
ATOM 1572 C CA . GLN A 1 198 ? 3.136 -1.366 -12.113 1.00 95.25 198 GLN A CA 1
ATOM 1573 C C . GLN A 1 198 ? 1.755 -2.004 -12.199 1.00 95.25 198 GLN A C 1
ATOM 1575 O O . GLN A 1 198 ? 1.383 -2.820 -11.352 1.00 95.25 198 GLN A O 1
ATOM 1580 N N . ASP A 1 199 ? 1.024 -1.643 -13.251 1.00 95.81 199 ASP A N 1
ATOM 1581 C CA . ASP A 1 199 ? -0.264 -2.236 -13.594 1.00 95.81 199 ASP A CA 1
ATOM 1582 C C . ASP A 1 199 ? -0.099 -3.458 -14.506 1.00 95.81 199 ASP A C 1
ATOM 1584 O O . ASP A 1 199 ? 0.731 -3.489 -15.421 1.00 95.81 199 ASP A O 1
ATOM 1588 N N . PHE A 1 200 ? -0.950 -4.451 -14.265 1.00 97.19 200 PHE A N 1
ATOM 1589 C CA . PHE A 1 200 ? -1.043 -5.703 -15.003 1.00 97.19 200 PHE A CA 1
ATOM 1590 C C . PHE A 1 200 ? -2.493 -5.966 -15.433 1.00 97.19 200 PHE A C 1
ATOM 1592 O O . PHE A 1 200 ? -3.449 -5.376 -14.918 1.00 97.19 200 PHE A O 1
ATOM 1599 N N . GLU A 1 201 ? -2.681 -6.910 -16.355 1.00 97.69 201 GLU A N 1
ATOM 1600 C CA . GLU A 1 201 ? -4.002 -7.300 -16.866 1.00 97.69 201 GLU A CA 1
ATOM 1601 C C . GLU A 1 201 ? -5.001 -7.627 -15.745 1.00 97.69 201 GLU A C 1
ATOM 1603 O O . GLU A 1 201 ? -6.156 -7.200 -15.814 1.00 97.69 201 GLU A O 1
ATOM 1608 N N . ASN A 1 202 ? -4.558 -8.312 -14.687 1.00 98.00 202 ASN A N 1
ATOM 1609 C CA . ASN A 1 202 ? -5.412 -8.798 -13.599 1.00 98.00 202 ASN A CA 1
ATOM 1610 C C . ASN A 1 202 ? -5.056 -8.222 -12.224 1.00 98.00 202 ASN A C 1
ATOM 1612 O O . ASN A 1 202 ? -5.540 -8.721 -11.206 1.00 98.00 202 ASN A O 1
ATOM 1616 N N . GLY A 1 203 ? -4.233 -7.179 -12.158 1.00 97.44 203 GLY A N 1
ATOM 1617 C CA . GLY A 1 203 ? -3.840 -6.612 -10.876 1.00 97.44 203 GLY A CA 1
ATOM 1618 C C . GLY A 1 203 ? -2.763 -5.550 -10.977 1.00 97.44 203 GLY A C 1
ATOM 1619 O O . GLY A 1 203 ? -2.574 -4.930 -12.018 1.00 97.44 203 GLY A O 1
ATOM 1620 N N . ARG A 1 204 ? -2.072 -5.344 -9.865 1.00 97.69 204 ARG A N 1
ATOM 1621 C CA . ARG A 1 204 ? -1.061 -4.312 -9.680 1.00 97.69 204 ARG A CA 1
ATOM 1622 C C . ARG A 1 204 ? -0.038 -4.759 -8.651 1.00 97.69 204 ARG A C 1
ATOM 1624 O O . ARG A 1 204 ? -0.379 -5.475 -7.710 1.00 97.69 204 ARG A O 1
ATOM 1631 N N . MET A 1 205 ? 1.191 -4.286 -8.802 1.00 97.31 205 MET A N 1
ATOM 1632 C CA . MET A 1 205 ? 2.241 -4.425 -7.797 1.00 97.31 205 MET A CA 1
ATOM 1633 C C . MET A 1 205 ? 2.685 -3.055 -7.289 1.00 97.31 205 MET A C 1
ATOM 1635 O O . MET A 1 205 ? 2.763 -2.103 -8.067 1.00 97.31 205 MET A O 1
ATOM 1639 N N . ILE A 1 206 ? 2.974 -2.971 -5.990 1.00 95.81 206 ILE A N 1
ATOM 1640 C CA . ILE A 1 206 ? 3.432 -1.748 -5.323 1.00 95.81 206 ILE A CA 1
ATOM 1641 C C . ILE A 1 206 ? 4.576 -2.103 -4.368 1.00 95.81 206 ILE A C 1
ATOM 1643 O O . ILE A 1 206 ? 4.415 -2.974 -3.512 1.00 95.81 206 ILE A O 1
ATOM 1647 N N . GLY A 1 207 ? 5.712 -1.417 -4.479 1.00 94.00 207 GLY A N 1
ATOM 1648 C CA . GLY A 1 207 ? 6.857 -1.530 -3.567 1.00 94.00 207 GLY A CA 1
ATOM 1649 C C . GLY A 1 207 ? 8.201 -1.448 -4.301 1.00 94.00 207 GLY A C 1
ATOM 1650 O O . GLY A 1 207 ? 8.209 -1.166 -5.490 1.00 94.00 207 GLY A O 1
ATOM 1651 N N . PRO A 1 208 ? 9.344 -1.676 -3.642 1.00 92.44 208 PRO A N 1
ATOM 1652 C CA . PRO A 1 208 ? 9.479 -2.116 -2.255 1.00 92.44 208 PRO A CA 1
ATOM 1653 C C . PRO A 1 208 ? 9.029 -1.063 -1.239 1.00 92.44 208 PRO A C 1
ATOM 1655 O O . PRO A 1 208 ? 9.209 0.133 -1.438 1.00 92.44 208 PRO A O 1
ATOM 1658 N N . MET A 1 209 ? 8.425 -1.533 -0.151 1.00 91.69 209 MET A N 1
ATOM 1659 C CA . MET A 1 209 ? 7.982 -0.768 1.021 1.00 91.69 209 MET A CA 1
ATOM 1660 C C . MET A 1 209 ? 8.542 -1.384 2.302 1.00 91.69 209 MET A C 1
ATOM 1662 O O . MET A 1 209 ? 9.020 -2.516 2.261 1.00 91.69 209 MET A O 1
ATOM 1666 N N . ARG A 1 210 ? 8.491 -0.692 3.447 1.00 89.19 210 ARG A N 1
ATOM 1667 C CA . ARG A 1 210 ? 8.945 -1.306 4.707 1.00 89.19 210 ARG A CA 1
ATOM 1668 C C . ARG A 1 210 ? 7.979 -2.386 5.155 1.00 89.19 210 ARG A C 1
ATOM 1670 O O . ARG A 1 210 ? 6.768 -2.216 5.088 1.00 89.19 210 ARG A O 1
ATOM 1677 N N . PHE A 1 211 ? 8.519 -3.462 5.707 1.00 87.31 211 PHE A N 1
ATOM 1678 C CA . PHE A 1 211 ? 7.688 -4.471 6.356 1.00 87.31 211 PHE A CA 1
ATOM 1679 C C . PHE A 1 211 ? 7.177 -4.034 7.740 1.00 87.31 211 PHE A C 1
ATOM 1681 O O . PHE A 1 211 ? 6.106 -4.449 8.169 1.00 87.31 211 PHE A O 1
ATOM 1688 N N . GLY A 1 212 ? 7.944 -3.231 8.480 1.00 87.62 212 GLY A N 1
ATOM 1689 C CA . GLY A 1 212 ? 7.683 -2.981 9.896 1.00 87.62 212 GLY A CA 1
ATOM 1690 C C . GLY A 1 212 ? 8.368 -1.728 10.425 1.00 87.62 212 GLY A C 1
ATOM 1691 O O . GLY A 1 212 ? 9.366 -1.269 9.863 1.00 87.62 212 GLY A O 1
ATOM 1692 N N . TYR A 1 213 ? 7.871 -1.208 11.549 1.00 86.94 213 TYR A N 1
ATOM 1693 C CA . TYR A 1 213 ? 8.564 -0.163 12.299 1.00 86.94 213 TYR A CA 1
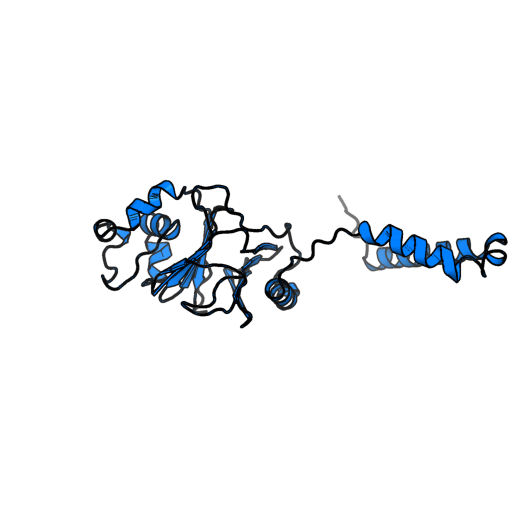ATOM 1694 C C . TYR A 1 213 ? 9.925 -0.679 12.777 1.00 86.94 213 TYR A C 1
ATOM 1696 O O . TYR A 1 213 ? 10.005 -1.694 13.468 1.00 86.94 213 TYR A O 1
ATOM 1704 N N . GLY A 1 214 ? 11.000 0.001 12.378 1.00 84.25 214 GLY A N 1
ATOM 1705 C CA . GLY A 1 214 ? 12.373 -0.405 12.692 1.00 84.25 214 GLY A CA 1
ATOM 1706 C C . GLY A 1 214 ? 12.899 -1.607 11.895 1.00 84.25 214 GLY A C 1
ATOM 1707 O O . GLY A 1 214 ? 14.089 -1.893 11.985 1.00 84.25 214 GLY A O 1
ATOM 1708 N N . ASP A 1 215 ? 12.073 -2.271 11.078 1.00 84.50 215 ASP A N 1
ATOM 1709 C CA . ASP A 1 215 ? 12.522 -3.371 10.214 1.00 84.50 215 ASP A CA 1
ATOM 1710 C C . ASP A 1 215 ? 13.209 -2.796 8.969 1.00 84.50 215 ASP A C 1
ATOM 1712 O O . ASP A 1 215 ? 12.706 -1.853 8.349 1.00 84.50 215 ASP A O 1
ATOM 1716 N N . VAL A 1 216 ? 14.381 -3.323 8.619 1.00 82.69 216 VAL A N 1
ATOM 1717 C CA . VAL A 1 216 ? 15.101 -2.942 7.397 1.00 82.69 216 VAL A CA 1
ATOM 1718 C C . VAL A 1 216 ? 14.569 -3.676 6.167 1.00 82.69 216 VAL A C 1
ATOM 1720 O O . VAL A 1 216 ? 14.816 -3.217 5.059 1.00 82.69 216 VAL A O 1
ATOM 1723 N N . GLY A 1 217 ? 13.828 -4.771 6.340 1.00 89.00 217 GLY A N 1
ATOM 1724 C CA . GLY A 1 217 ? 13.280 -5.579 5.258 1.00 89.00 217 GLY A CA 1
ATOM 1725 C C . GLY A 1 217 ? 12.285 -4.832 4.369 1.00 89.00 217 GLY A C 1
ATOM 1726 O O . GLY A 1 217 ? 11.642 -3.852 4.767 1.00 89.00 217 GLY A O 1
ATOM 1727 N N . SER A 1 218 ? 12.148 -5.341 3.149 1.00 91.19 218 SER A N 1
ATOM 1728 C CA . SER A 1 218 ? 11.273 -4.803 2.113 1.00 91.19 218 SER A CA 1
ATOM 1729 C C . SER A 1 218 ? 10.086 -5.722 1.823 1.00 91.19 218 SER A C 1
ATOM 1731 O O . SER A 1 218 ? 10.148 -6.941 1.996 1.00 91.19 218 SER A O 1
ATOM 1733 N N . GLN A 1 219 ? 8.985 -5.130 1.371 1.00 93.88 219 GLN A N 1
ATOM 1734 C CA . GLN A 1 219 ? 7.766 -5.824 0.986 1.00 93.88 219 GLN A CA 1
ATOM 1735 C C . GLN A 1 219 ? 7.208 -5.267 -0.326 1.00 93.88 219 GLN A C 1
ATOM 1737 O O . GLN A 1 219 ? 7.168 -4.055 -0.532 1.00 93.88 219 GLN A O 1
ATOM 1742 N N . ILE A 1 220 ? 6.748 -6.164 -1.196 1.00 96.06 220 ILE A N 1
ATOM 1743 C CA . ILE A 1 220 ? 5.922 -5.850 -2.363 1.00 96.06 220 ILE A CA 1
ATOM 1744 C C . ILE A 1 220 ? 4.490 -6.272 -2.054 1.00 96.06 220 ILE A C 1
ATOM 1746 O O . ILE A 1 220 ? 4.260 -7.433 -1.710 1.00 96.06 220 ILE A O 1
ATOM 1750 N N . PHE A 1 221 ? 3.530 -5.362 -2.206 1.00 97.12 221 PHE A N 1
ATOM 1751 C CA . PHE A 1 221 ? 2.110 -5.707 -2.212 1.00 97.12 221 PHE A CA 1
ATOM 1752 C C . PHE A 1 221 ? 1.663 -6.045 -3.633 1.00 97.12 221 PHE A C 1
ATOM 1754 O O . PHE A 1 221 ? 1.996 -5.340 -4.586 1.00 97.12 221 PHE A O 1
ATOM 1761 N N . ILE A 1 222 ? 0.886 -7.118 -3.761 1.00 97.81 222 ILE A N 1
ATOM 1762 C CA . ILE A 1 222 ? 0.256 -7.560 -5.002 1.00 97.81 222 ILE A CA 1
ATOM 1763 C C . ILE A 1 222 ? -1.256 -7.461 -4.810 1.00 97.81 222 ILE A C 1
ATOM 1765 O O . ILE A 1 222 ? -1.812 -8.117 -3.930 1.00 97.81 222 ILE A O 1
ATOM 1769 N N . LEU A 1 223 ? -1.915 -6.638 -5.620 1.00 97.69 223 LEU A N 1
ATOM 1770 C CA . LEU A 1 223 ? -3.340 -6.326 -5.523 1.00 97.69 223 LEU A CA 1
ATOM 1771 C C . LEU A 1 223 ? -4.055 -6.847 -6.773 1.00 97.69 223 LEU A C 1
ATOM 1773 O O . LEU A 1 223 ? -3.764 -6.397 -7.880 1.00 97.69 223 LEU A O 1
ATOM 1777 N N . PHE A 1 224 ? -4.974 -7.801 -6.627 1.00 97.81 224 PHE A N 1
ATOM 1778 C CA . PHE A 1 224 ? -5.666 -8.430 -7.757 1.00 97.81 224 PHE A CA 1
ATOM 1779 C C . PHE A 1 224 ? -7.010 -7.755 -8.059 1.00 97.81 224 PHE A C 1
ATOM 1781 O O . PHE A 1 224 ? -7.715 -7.305 -7.165 1.00 97.81 224 PHE A O 1
ATOM 1788 N N . LYS A 1 225 ? -7.445 -7.723 -9.322 1.00 97.06 225 LYS A N 1
ATOM 1789 C CA . LYS A 1 225 ? -8.735 -7.105 -9.701 1.00 97.06 225 LYS A CA 1
ATOM 1790 C C . LYS A 1 225 ? -9.959 -7.770 -9.062 1.00 97.06 225 LYS A C 1
ATOM 1792 O O . LYS A 1 225 ? -11.009 -7.142 -8.960 1.00 97.06 225 LYS A O 1
ATOM 1797 N N . ASP A 1 226 ? -9.839 -9.021 -8.618 1.00 95.94 226 ASP A N 1
ATOM 1798 C CA . ASP A 1 226 ? -10.891 -9.707 -7.860 1.00 95.94 226 ASP A CA 1
ATOM 1799 C C . ASP A 1 226 ? -11.041 -9.180 -6.415 1.00 95.94 226 ASP A C 1
ATOM 1801 O O . ASP A 1 226 ? -12.019 -9.508 -5.735 1.00 95.94 226 ASP A O 1
ATOM 1805 N N . GLY A 1 227 ? -10.123 -8.316 -5.974 1.00 95.75 227 GLY A N 1
ATOM 1806 C CA . GLY A 1 227 ? -10.050 -7.712 -4.648 1.00 95.75 227 GLY A CA 1
ATOM 1807 C C . GLY A 1 227 ? -9.224 -8.509 -3.640 1.00 95.75 227 GLY A C 1
ATOM 1808 O O . GLY A 1 227 ? -9.030 -8.035 -2.520 1.00 95.75 227 GLY A O 1
ATOM 1809 N N . SER A 1 228 ? -8.731 -9.694 -4.012 1.00 96.75 228 SER A N 1
ATOM 1810 C CA . SER A 1 228 ? -7.747 -10.420 -3.212 1.00 96.75 228 SER A CA 1
ATOM 1811 C C . SER A 1 228 ? -6.392 -9.713 -3.262 1.00 96.75 228 SER A C 1
ATOM 1813 O O . SER A 1 228 ? -6.114 -8.897 -4.146 1.00 96.75 228 SER A O 1
ATOM 1815 N N . HIS A 1 229 ? -5.530 -10.018 -2.300 1.00 96.88 229 HIS A N 1
ATOM 1816 C CA . HIS A 1 229 ? -4.190 -9.453 -2.241 1.00 96.88 229 HIS A CA 1
ATOM 1817 C C . HIS A 1 229 ? -3.180 -10.511 -1.798 1.00 96.88 229 HIS A C 1
ATOM 1819 O O . HIS A 1 229 ? -3.523 -11.586 -1.306 1.00 96.88 229 HIS A O 1
ATOM 1825 N N . SER A 1 230 ? -1.906 -10.235 -2.023 1.00 96.75 230 SER A N 1
ATOM 1826 C CA . SER A 1 230 ? -0.787 -11.036 -1.536 1.00 96.75 230 SER A CA 1
ATOM 1827 C C . SER A 1 230 ? 0.399 -10.117 -1.279 1.00 96.75 230 SER A C 1
ATOM 1829 O O . SER A 1 230 ? 0.378 -8.938 -1.638 1.00 96.75 230 SER A O 1
ATOM 1831 N N . SER A 1 231 ? 1.446 -10.636 -0.648 1.00 95.81 231 SER A N 1
ATOM 1832 C CA . SER A 1 231 ? 2.682 -9.881 -0.496 1.00 95.81 231 SER A CA 1
ATOM 1833 C C . SER A 1 231 ? 3.902 -10.782 -0.586 1.00 95.81 231 SER A C 1
ATOM 1835 O O . SER A 1 231 ? 3.821 -11.981 -0.314 1.00 95.81 231 SER A O 1
ATOM 1837 N N . VAL A 1 232 ? 5.026 -10.201 -0.991 1.00 96.31 232 VAL A N 1
ATOM 1838 C CA . VAL A 1 232 ? 6.338 -10.853 -0.979 1.00 96.31 232 VAL A CA 1
ATOM 1839 C C . VAL A 1 232 ? 7.256 -10.015 -0.114 1.00 96.31 232 VAL A C 1
ATOM 1841 O O . VAL A 1 232 ? 7.345 -8.807 -0.315 1.00 96.31 232 VAL A O 1
ATOM 1844 N N . ARG A 1 233 ? 7.912 -10.655 0.853 1.00 94.38 233 ARG A N 1
ATOM 1845 C CA . ARG A 1 233 ? 8.878 -10.033 1.761 1.00 94.38 233 ARG A CA 1
ATOM 1846 C C . ARG A 1 233 ? 10.297 -10.451 1.376 1.00 94.38 233 ARG A C 1
ATOM 1848 O O . ARG A 1 233 ? 10.514 -11.599 0.994 1.00 94.38 233 ARG A O 1
ATOM 1855 N N . SER A 1 234 ? 11.248 -9.541 1.547 1.00 91.69 234 SER A N 1
ATOM 1856 C CA . SER A 1 234 ? 12.683 -9.816 1.549 1.00 91.69 234 SER A CA 1
ATOM 1857 C C . SER A 1 234 ? 13.309 -9.219 2.802 1.00 91.69 234 SER A C 1
ATOM 1859 O O . SER A 1 234 ? 13.008 -8.085 3.172 1.00 91.69 234 SER A O 1
ATOM 1861 N N . ASP A 1 235 ? 14.214 -9.960 3.436 1.00 90.50 235 ASP A N 1
ATOM 1862 C CA . ASP A 1 235 ? 15.009 -9.450 4.562 1.00 90.50 235 ASP A CA 1
ATOM 1863 C C . ASP A 1 235 ? 16.197 -8.593 4.096 1.00 90.50 235 ASP A C 1
ATOM 1865 O O . ASP A 1 235 ? 16.950 -8.059 4.910 1.00 90.50 235 ASP A O 1
ATOM 1869 N N . GLN A 1 236 ? 16.373 -8.436 2.779 1.00 83.56 236 GLN A N 1
ATOM 1870 C CA . GLN A 1 236 ? 17.310 -7.458 2.245 1.00 83.56 236 GLN A CA 1
ATOM 1871 C C . GLN A 1 236 ? 16.859 -6.055 2.636 1.00 83.56 236 GLN A C 1
ATOM 1873 O O . GLN A 1 236 ? 15.692 -5.688 2.458 1.00 83.56 236 GLN A O 1
ATOM 1878 N N . ALA A 1 237 ? 17.819 -5.289 3.156 1.00 76.62 237 ALA A N 1
ATOM 1879 C CA . ALA A 1 237 ? 17.596 -3.914 3.546 1.00 76.62 237 ALA A CA 1
ATOM 1880 C C . ALA A 1 237 ? 17.017 -3.129 2.367 1.00 76.62 237 ALA A C 1
ATOM 1882 O O . ALA A 1 237 ? 17.591 -3.118 1.276 1.00 76.62 237 ALA A O 1
ATOM 1883 N N . SER A 1 238 ? 15.890 -2.465 2.600 1.00 69.94 238 SER A N 1
ATOM 1884 C CA . SER A 1 238 ? 15.354 -1.508 1.653 1.00 69.94 238 SER A CA 1
ATOM 1885 C C . SER A 1 238 ? 16.405 -0.410 1.446 1.00 69.94 238 SER A C 1
ATOM 1887 O O . SER A 1 238 ? 16.848 0.186 2.431 1.00 69.94 238 SER A O 1
ATOM 1889 N N . PRO A 1 239 ? 16.814 -0.101 0.201 1.00 68.38 239 PRO A N 1
ATOM 1890 C CA . PRO A 1 239 ? 17.794 0.957 -0.074 1.00 68.38 239 PRO A CA 1
ATOM 1891 C C . PRO A 1 239 ? 17.252 2.370 0.224 1.00 68.38 239 PRO A C 1
ATOM 1893 O O . PRO A 1 239 ? 17.898 3.374 -0.064 1.00 68.38 239 PRO A O 1
ATOM 1896 N N . GLN A 1 240 ? 16.044 2.456 0.770 1.00 75.81 240 GLN A N 1
ATOM 1897 C CA . GLN A 1 240 ? 15.222 3.644 0.867 1.00 75.81 240 GLN A CA 1
ATOM 1898 C C . GLN A 1 240 ? 15.301 4.261 2.268 1.00 75.81 240 GLN A C 1
ATOM 1900 O O . GLN A 1 240 ? 15.288 3.554 3.278 1.00 75.81 240 GLN A O 1
ATOM 1905 N N . ILE A 1 241 ? 15.299 5.592 2.343 1.00 79.69 241 ILE A N 1
ATOM 1906 C CA . ILE A 1 241 ? 15.280 6.324 3.614 1.00 79.69 241 ILE A CA 1
ATOM 1907 C C . ILE A 1 241 ? 13.832 6.639 3.985 1.00 79.69 241 ILE A C 1
ATOM 1909 O O . ILE A 1 241 ? 13.176 7.441 3.328 1.00 79.69 241 ILE A O 1
ATOM 1913 N N . TRP A 1 242 ? 13.356 6.027 5.064 1.00 85.06 242 TRP A N 1
ATOM 1914 C CA . TRP A 1 242 ? 12.006 6.227 5.585 1.00 85.06 242 TRP A CA 1
ATOM 1915 C C . TRP A 1 242 ? 12.032 6.976 6.913 1.00 85.06 242 TRP A C 1
ATOM 1917 O O . TRP A 1 242 ? 12.760 6.585 7.828 1.00 85.06 242 TRP A O 1
ATOM 1927 N N . ASN A 1 243 ? 11.166 7.977 7.042 1.00 87.75 243 ASN A N 1
ATOM 1928 C CA . ASN A 1 243 ? 10.916 8.699 8.282 1.00 87.75 243 ASN A CA 1
ATOM 1929 C C . ASN A 1 243 ? 9.690 8.097 8.968 1.00 87.75 243 ASN A C 1
ATOM 1931 O O . ASN A 1 243 ? 8.562 8.334 8.547 1.00 87.75 243 ASN A O 1
ATOM 1935 N N . CYS A 1 244 ? 9.917 7.274 9.992 1.00 88.44 244 CYS A N 1
ATOM 1936 C CA . CYS A 1 244 ? 8.862 6.526 10.672 1.00 88.44 244 CYS A CA 1
ATOM 1937 C C . CYS A 1 244 ? 8.515 7.121 12.037 1.00 88.44 244 CYS A C 1
ATOM 1939 O O . CYS A 1 244 ? 9.409 7.460 12.812 1.00 88.44 244 CYS A O 1
ATOM 1941 N N . ILE A 1 245 ? 7.222 7.171 12.342 1.00 87.31 245 ILE A N 1
ATOM 1942 C CA . ILE A 1 245 ? 6.658 7.660 13.599 1.00 87.31 245 ILE A CA 1
ATOM 1943 C C . ILE A 1 245 ? 5.809 6.535 14.221 1.00 87.31 245 ILE A C 1
ATOM 1945 O O . ILE A 1 245 ? 4.898 6.043 13.545 1.00 87.31 245 ILE A O 1
ATOM 1949 N N . PRO A 1 246 ? 6.125 6.098 15.457 1.00 86.12 246 PRO A N 1
ATOM 1950 C CA . PRO A 1 246 ? 5.331 5.147 16.233 1.00 86.12 246 PRO A CA 1
ATOM 1951 C C . PRO A 1 246 ? 4.189 5.819 16.997 1.00 86.12 246 PRO A C 1
ATOM 1953 O O . PRO A 1 246 ? 4.151 7.070 17.037 1.00 86.12 246 PRO A O 1
#

pLDDT: mean 77.43, std 18.17, range [34.88, 98.0]

Secondary structure (DSSP, 8-state):
-------HHHHHHHHHHHHHHHHHHHHSSTTGGGSHHHIIIIIHHHHHHHHGGGS-----S-HHHHHHHHHHHHHH-SBSSPPEEE---STT---EEEEEESSEEEEEETTTTEEEEEESS-SSPPPEEEE----GGGGGGGSSTTGGGSTTTTT--TTSBPP-HHHHHHHHHSHHHHGGG-SEEEEEEE-SS-EEEEEETTEEEEEEEESSTT--EEEEEEEETTS-EEEEEEEEEPSS-EEEE-

Foldseek 3Di:
DDDDDDDPVVVVVVVVVVVVVVVCVCPVDPVNVVCVVPCVPPPPVVVVVVCVVVPDDDPPPDPLVVVVCVVCCVQQPAFPDDKAQLFDPDPPQQFWKWFQFPFFIWIARSVVQWIWTHGPDPPVAFIDIDRHPDDCPCQVVCPDPVVCVQPLNPPADPPFDADTDSNSVCSSVPVVVCCVSHGIPKMKTFHGRQWIWTHGPFWIKIDQDAPDDVQQKGKIKTHGNVRDIDMGIDSPGRPTDIDMDD